Protein AF-A0A0W8D476-F1 (afdb_monomer)

Mean predicted aligned error: 18.41 Å

Structure (mmCIF, N/CA/C/O backbone):
data_AF-A0A0W8D476-F1
#
_entry.id   AF-A0A0W8D476-F1
#
loop_
_atom_site.group_PDB
_atom_site.id
_atom_site.type_symbol
_atom_site.label_atom_id
_atom_site.label_alt_id
_atom_site.label_comp_id
_atom_site.label_asym_id
_atom_site.label_entity_id
_atom_site.label_seq_id
_atom_site.pdbx_PDB_ins_code
_atom_site.Cartn_x
_atom_site.Cartn_y
_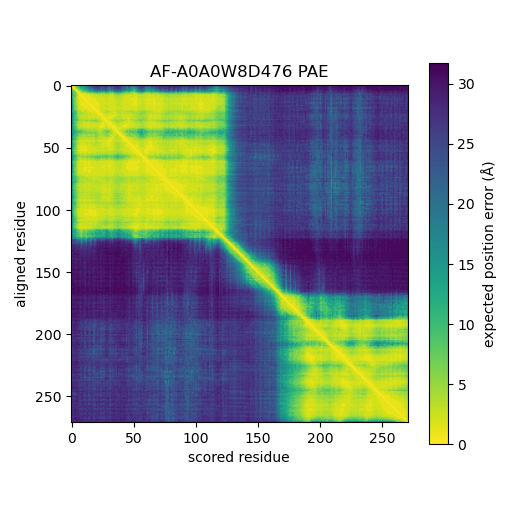atom_site.Cartn_z
_atom_site.occupancy
_atom_site.B_iso_or_equiv
_atom_site.auth_seq_id
_atom_site.auth_comp_id
_atom_site.auth_asym_id
_atom_site.auth_atom_id
_atom_site.pdbx_PDB_model_num
ATOM 1 N N . MET A 1 1 ? -8.851 -27.833 30.266 1.00 30.72 1 MET A N 1
ATOM 2 C CA . MET A 1 1 ? -8.938 -26.365 30.418 1.00 30.72 1 MET A CA 1
ATOM 3 C C . MET A 1 1 ? -8.056 -25.695 29.367 1.00 30.72 1 MET A C 1
ATOM 5 O O . MET A 1 1 ? -6.983 -25.214 29.691 1.00 30.72 1 MET A O 1
ATOM 9 N N . ALA A 1 2 ? -8.484 -25.706 28.104 1.00 39.72 2 ALA A N 1
ATOM 10 C CA . ALA A 1 2 ? -7.835 -24.980 27.010 1.00 39.72 2 ALA A CA 1
ATOM 11 C C . ALA A 1 2 ? -8.842 -23.919 26.566 1.00 39.72 2 ALA A C 1
ATOM 13 O O . ALA A 1 2 ? -9.953 -24.295 26.203 1.00 39.72 2 ALA A O 1
ATOM 14 N N . GLY A 1 3 ? -8.565 -22.621 26.709 1.00 46.38 3 GLY A N 1
ATOM 15 C CA . GLY A 1 3 ? -9.653 -21.668 26.448 1.00 46.38 3 GLY A CA 1
ATOM 16 C C . GLY A 1 3 ? -9.371 -20.175 26.371 1.00 46.38 3 GLY A C 1
ATOM 17 O O . GLY A 1 3 ? -10.320 -19.436 26.140 1.00 46.38 3 GLY A O 1
ATOM 18 N N . LYS A 1 4 ? -8.134 -19.691 26.531 1.00 49.00 4 LYS A N 1
ATOM 19 C CA . LYS A 1 4 ? -7.844 -18.255 26.321 1.00 49.00 4 LYS A CA 1
ATOM 20 C C . LYS A 1 4 ? -6.566 -17.961 25.541 1.00 49.00 4 LYS A C 1
ATOM 22 O O . LYS A 1 4 ? -6.519 -16.939 24.869 1.00 49.00 4 LYS A O 1
ATOM 27 N N . GLU A 1 5 ? -5.577 -18.849 25.574 1.00 51.94 5 GLU A N 1
ATOM 28 C CA . GLU A 1 5 ? -4.262 -18.597 24.966 1.00 51.94 5 GLU A CA 1
ATOM 29 C C . GLU A 1 5 ? -4.243 -18.778 23.435 1.00 51.94 5 GLU A C 1
ATOM 31 O O . GLU A 1 5 ? -3.516 -18.065 22.753 1.00 51.94 5 GLU A O 1
ATOM 36 N N . ASP A 1 6 ? -5.126 -19.608 22.869 1.00 65.19 6 ASP A N 1
ATOM 37 C CA . ASP A 1 6 ? -5.218 -19.824 21.412 1.00 65.19 6 ASP A CA 1
ATOM 38 C C . ASP A 1 6 ? -6.178 -18.870 20.681 1.00 65.19 6 ASP A C 1
ATOM 40 O O . ASP A 1 6 ? -6.314 -18.945 19.460 1.00 65.19 6 ASP A O 1
ATOM 44 N N . ALA A 1 7 ? -6.852 -17.955 21.384 1.00 83.44 7 ALA A N 1
ATOM 45 C CA . ALA A 1 7 ? -7.903 -17.128 20.784 1.00 83.44 7 ALA A CA 1
ATOM 46 C C . ALA A 1 7 ? -7.435 -16.286 19.569 1.00 83.44 7 ALA A C 1
ATOM 48 O O . ALA A 1 7 ? -8.148 -16.283 18.562 1.00 83.44 7 ALA A O 1
ATOM 49 N N . PRO A 1 8 ? -6.249 -15.636 19.580 1.00 89.75 8 PRO A N 1
ATOM 50 C CA . PRO A 1 8 ? -5.763 -14.875 18.422 1.00 89.75 8 PRO A CA 1
ATOM 51 C C . PRO A 1 8 ? -5.398 -15.752 17.218 1.00 89.75 8 PRO A C 1
ATOM 53 O O . PRO A 1 8 ? -5.567 -15.349 16.062 1.00 89.75 8 PRO A O 1
ATOM 56 N N . LEU A 1 9 ? -4.883 -16.955 17.480 1.00 90.44 9 LEU A N 1
ATOM 57 C CA . LEU A 1 9 ? -4.510 -17.916 16.446 1.00 90.44 9 LEU A CA 1
ATOM 58 C C . LEU A 1 9 ? -5.750 -18.550 15.819 1.00 90.44 9 LEU A C 1
ATOM 60 O O . LEU A 1 9 ? -5.835 -18.662 14.597 1.00 90.44 9 LEU A O 1
ATOM 64 N N . GLU A 1 10 ? -6.731 -18.895 16.646 1.00 90.62 10 GLU A N 1
ATOM 65 C CA . GLU A 1 10 ? -8.013 -19.435 16.214 1.00 90.62 10 GLU A CA 1
ATOM 66 C C . GLU A 1 10 ? -8.803 -18.417 15.385 1.00 90.62 10 GLU A C 1
ATOM 68 O O . GLU A 1 10 ? -9.307 -18.751 14.315 1.00 90.62 10 GLU A O 1
ATOM 73 N N . ALA A 1 11 ? -8.839 -17.149 15.813 1.00 92.44 11 ALA A N 1
ATOM 74 C CA . ALA A 1 11 ? -9.461 -16.066 15.052 1.00 92.44 11 ALA A CA 1
ATOM 75 C C . ALA A 1 11 ? -8.846 -15.928 13.646 1.00 92.44 11 ALA A C 1
ATOM 77 O O . ALA A 1 11 ? -9.569 -15.844 12.650 1.00 92.44 11 ALA A O 1
ATOM 78 N N . LEU A 1 12 ? -7.511 -15.971 13.550 1.00 94.25 12 LEU A N 1
ATOM 79 C CA . LEU A 1 12 ? -6.797 -15.892 12.274 1.00 94.25 12 LEU A CA 1
ATOM 80 C C . LEU A 1 12 ? -7.065 -17.108 11.375 1.00 94.25 12 LEU A C 1
ATOM 82 O O . LEU A 1 12 ? -7.329 -16.954 10.181 1.00 94.25 12 LEU A O 1
ATOM 86 N N . ARG A 1 13 ? -6.993 -18.321 11.936 1.00 92.62 13 ARG A N 1
ATOM 87 C CA . ARG A 1 13 ? -7.215 -19.576 11.200 1.00 92.62 13 ARG A CA 1
ATOM 88 C C . ARG A 1 13 ? -8.642 -19.686 10.686 1.00 92.62 13 ARG A C 1
ATOM 90 O O . ARG A 1 13 ? -8.849 -20.097 9.547 1.00 92.62 13 ARG A O 1
ATOM 97 N N . MET A 1 14 ? -9.611 -19.276 11.493 1.00 91.88 14 MET A N 1
ATOM 98 C CA . MET A 1 14 ? -11.018 -19.262 11.117 1.00 91.88 14 MET A CA 1
ATOM 99 C C . MET A 1 14 ? -11.293 -18.294 9.969 1.00 91.88 14 MET A C 1
ATOM 101 O O . MET A 1 14 ? -11.992 -18.666 9.025 1.00 91.88 14 MET A O 1
ATOM 105 N N . LEU A 1 15 ? -10.721 -17.084 10.025 1.00 94.44 15 LEU A N 1
ATOM 106 C CA . LEU A 1 15 ? -10.815 -16.121 8.932 1.00 94.44 15 LEU A CA 1
ATOM 107 C C . LEU A 1 15 ? -10.215 -16.701 7.651 1.00 94.44 15 LEU A C 1
ATOM 109 O O . LEU A 1 15 ? -10.898 -16.738 6.632 1.00 94.44 15 LEU A O 1
ATOM 113 N N . ARG A 1 16 ? -8.997 -17.253 7.715 1.00 94.50 16 ARG A N 1
ATOM 114 C CA . ARG A 1 16 ? -8.374 -17.942 6.574 1.00 94.50 16 ARG A CA 1
ATOM 115 C C . ARG A 1 16 ? -9.276 -19.042 6.007 1.00 94.50 16 ARG A C 1
ATOM 117 O O . ARG A 1 16 ? -9.476 -19.091 4.800 1.00 94.50 16 ARG A O 1
ATOM 124 N N . ALA A 1 17 ? -9.834 -19.907 6.853 1.00 92.38 17 ALA A N 1
ATOM 125 C CA . ALA A 1 17 ? -10.677 -21.015 6.406 1.00 92.38 17 ALA A CA 1
ATOM 126 C C . ALA A 1 17 ? -11.933 -20.539 5.654 1.00 92.38 17 ALA A C 1
ATOM 128 O O . ALA A 1 17 ? -12.300 -21.142 4.648 1.00 92.38 17 ALA A O 1
ATOM 129 N N . HIS A 1 18 ? -12.568 -19.448 6.097 1.00 92.56 18 HIS A N 1
ATOM 130 C CA . HIS A 1 18 ? -13.722 -18.871 5.397 1.00 92.56 18 HIS A CA 1
ATOM 131 C C . HIS A 1 18 ? -13.328 -18.251 4.058 1.00 92.56 18 HIS A C 1
ATOM 133 O O . HIS A 1 18 ? -13.999 -18.503 3.059 1.00 92.56 18 HIS A O 1
ATOM 139 N N . LEU A 1 19 ? -12.222 -17.503 4.026 1.00 92.12 19 LEU A N 1
ATOM 140 C CA . LEU A 1 19 ? -11.733 -16.861 2.806 1.00 92.12 19 LEU A CA 1
ATOM 141 C C . LEU A 1 19 ? -11.320 -17.891 1.742 1.00 92.12 19 LEU A C 1
ATOM 143 O O . LEU A 1 19 ? -11.691 -17.737 0.582 1.00 92.12 19 LEU A O 1
ATOM 147 N N . ILE A 1 20 ? -10.636 -18.974 2.132 1.00 91.19 20 ILE A N 1
ATOM 148 C CA . ILE A 1 20 ? -10.280 -20.082 1.224 1.00 91.19 20 ILE A CA 1
ATOM 149 C C . ILE A 1 20 ? -11.531 -20.807 0.718 1.00 91.19 20 ILE A C 1
ATOM 151 O O . ILE A 1 20 ? -11.609 -21.161 -0.455 1.00 91.19 20 ILE A O 1
ATOM 155 N N . ALA A 1 21 ? -12.529 -21.009 1.582 1.00 88.75 21 ALA A N 1
ATOM 156 C CA . ALA A 1 21 ? -13.793 -21.636 1.200 1.00 88.75 21 ALA A CA 1
ATOM 157 C C . ALA A 1 21 ? -14.699 -20.729 0.342 1.00 88.75 21 ALA A C 1
ATOM 159 O O . ALA A 1 21 ? -15.799 -21.149 -0.011 1.00 88.75 21 ALA A O 1
ATOM 160 N N . GLY A 1 22 ? -14.283 -19.489 0.047 1.00 87.50 22 GLY A N 1
ATOM 161 C CA . GLY A 1 22 ? -15.089 -18.512 -0.688 1.00 87.50 22 GLY A CA 1
ATOM 162 C C . GLY A 1 22 ? -16.353 -18.078 0.058 1.00 87.50 22 GLY A C 1
ATOM 163 O O . GLY A 1 22 ? -17.309 -17.621 -0.565 1.00 87.50 22 GLY A O 1
ATOM 164 N N . LYS A 1 23 ? -16.385 -18.251 1.384 1.00 87.19 23 LYS A N 1
ATOM 165 C CA . LYS A 1 23 ? -17.532 -17.890 2.219 1.00 87.19 23 LYS A CA 1
ATOM 166 C C . LYS A 1 23 ? -17.513 -16.392 2.538 1.00 87.19 23 LYS A C 1
ATOM 168 O O . LYS A 1 23 ? -16.439 -15.860 2.835 1.00 87.19 23 LYS A O 1
ATOM 173 N N . PRO A 1 24 ? -18.671 -15.712 2.511 1.00 86.19 24 PRO A N 1
ATOM 174 C CA . PRO A 1 24 ? -18.727 -14.283 2.763 1.00 86.19 24 PRO A CA 1
ATOM 175 C C . PRO A 1 24 ? -18.364 -13.944 4.213 1.00 86.19 24 PRO A C 1
ATOM 177 O O . PRO A 1 24 ? -18.784 -14.609 5.165 1.00 86.19 24 PRO A O 1
ATOM 180 N N . VAL A 1 25 ? -17.580 -12.875 4.356 1.00 91.12 25 VAL A N 1
ATOM 181 C CA . VAL A 1 25 ? -17.238 -12.248 5.633 1.00 91.12 25 VAL A CA 1
ATOM 182 C C . VAL A 1 25 ? -17.615 -10.776 5.535 1.00 91.12 25 VAL A C 1
ATOM 184 O O . VAL A 1 25 ? -17.131 -10.059 4.658 1.00 91.12 25 VAL A O 1
ATOM 187 N N . GLU A 1 26 ? -18.502 -10.329 6.415 1.00 90.25 26 GLU A N 1
ATOM 188 C CA . GLU A 1 26 ? -19.062 -8.978 6.386 1.00 90.25 26 GLU A CA 1
ATOM 189 C C . GLU A 1 26 ? -18.777 -8.242 7.691 1.00 90.25 26 GLU A C 1
ATOM 191 O O . GLU A 1 26 ? -18.614 -8.847 8.749 1.00 90.25 26 GLU A O 1
ATOM 196 N N . VAL A 1 27 ? -18.673 -6.919 7.607 1.00 91.81 27 VAL A N 1
ATOM 197 C CA . VAL A 1 27 ? -18.457 -6.055 8.770 1.00 91.81 27 VAL A CA 1
ATOM 198 C C . VAL A 1 27 ? -19.763 -5.325 9.039 1.00 91.81 27 VAL A C 1
ATOM 200 O O . VAL A 1 27 ? -20.186 -4.518 8.212 1.00 91.81 27 VAL A O 1
ATOM 203 N N . GLU A 1 28 ? -20.382 -5.580 10.190 1.00 90.56 28 GLU A N 1
ATOM 204 C CA . GLU A 1 28 ? -21.607 -4.901 10.617 1.00 90.56 28 GLU A CA 1
ATOM 205 C C . GLU A 1 28 ? -21.410 -4.345 12.033 1.00 90.56 28 GLU A C 1
ATOM 207 O O . GLU A 1 28 ? -21.170 -5.072 12.997 1.00 90.56 28 GLU A O 1
ATOM 212 N N . GLY A 1 29 ? -21.481 -3.018 12.168 1.00 89.56 29 GLY A N 1
ATOM 213 C CA . GLY A 1 29 ? -21.265 -2.343 13.449 1.00 89.56 29 GLY A CA 1
ATOM 214 C C . GLY A 1 29 ? -19.862 -2.583 14.022 1.00 89.56 29 GLY A C 1
ATOM 215 O O . GLY A 1 29 ? -18.857 -2.154 13.446 1.00 89.56 29 GLY A O 1
ATOM 216 N N . GLU A 1 30 ? -19.796 -3.228 15.187 1.00 91.62 30 GLU A N 1
ATOM 217 C CA . GLU A 1 30 ? -18.552 -3.543 15.909 1.00 91.62 30 GLU A CA 1
ATOM 218 C C . GLU A 1 30 ? -18.062 -4.986 15.690 1.00 91.62 30 GLU A C 1
ATOM 220 O O . GLU A 1 30 ? -16.997 -5.357 16.191 1.00 91.62 30 GLU A O 1
ATOM 225 N N . ASP A 1 31 ? -18.773 -5.771 14.878 1.00 93.44 31 ASP A N 1
ATOM 226 C CA . ASP A 1 31 ? -18.522 -7.198 14.693 1.00 93.44 31 ASP A CA 1
ATOM 227 C C . ASP A 1 31 ? -18.208 -7.563 13.229 1.00 93.44 31 ASP A C 1
ATOM 229 O O . ASP A 1 31 ? -18.636 -6.914 12.271 1.00 93.44 3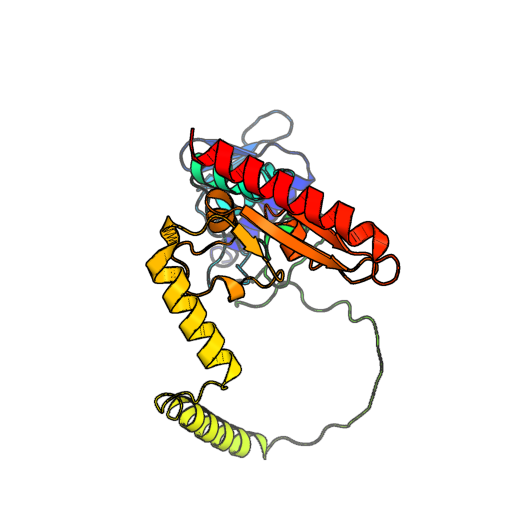1 ASP A O 1
ATOM 233 N N . LEU A 1 32 ? -17.427 -8.633 13.068 1.00 93.00 32 LEU A N 1
ATOM 234 C CA . LEU A 1 32 ? -17.238 -9.371 11.823 1.00 93.00 32 LEU A CA 1
ATOM 235 C C . LEU A 1 32 ? -18.169 -10.589 11.824 1.00 93.00 32 LEU A C 1
ATOM 237 O O . LEU A 1 32 ? -18.075 -11.439 12.715 1.00 93.00 32 LEU A O 1
ATOM 241 N N . PHE A 1 33 ? -19.009 -10.693 10.800 1.00 93.00 33 PHE A N 1
ATOM 242 C CA . PHE A 1 33 ? -19.948 -11.786 10.582 1.00 93.00 33 PHE A CA 1
ATOM 243 C C . PHE A 1 33 ? -19.376 -12.772 9.570 1.00 93.00 33 PHE A C 1
ATOM 245 O O . PHE A 1 33 ? -19.074 -12.424 8.430 1.00 93.00 33 PHE A O 1
ATOM 252 N N . PHE A 1 34 ? -19.246 -14.021 9.998 1.00 92.31 34 PHE A N 1
ATOM 253 C CA . PHE A 1 34 ? -18.874 -15.150 9.162 1.00 92.31 34 PHE A CA 1
ATOM 254 C C . PHE A 1 34 ? -20.161 -15.834 8.724 1.00 92.31 34 PHE A C 1
ATOM 256 O O . PHE A 1 34 ? -20.893 -16.371 9.560 1.00 92.31 34 PHE A O 1
ATOM 263 N N . ARG A 1 35 ? -20.449 -15.798 7.426 1.00 89.62 35 ARG A N 1
ATOM 264 C CA . ARG A 1 35 ? -21.660 -16.383 6.847 1.00 89.62 35 ARG A CA 1
ATOM 265 C C . ARG A 1 35 ? -21.320 -17.667 6.093 1.00 89.62 35 ARG A C 1
ATOM 267 O O . ARG A 1 35 ? -20.179 -17.889 5.684 1.00 89.62 35 ARG A O 1
ATOM 274 N N . ASP A 1 36 ? -22.294 -18.554 5.944 1.00 85.56 36 ASP A N 1
ATOM 275 C CA . ASP A 1 36 ? -22.163 -19.719 5.072 1.00 85.56 36 ASP A CA 1
ATOM 276 C C . ASP A 1 36 ? -22.399 -19.344 3.594 1.00 85.56 36 ASP A C 1
ATOM 278 O O . ASP A 1 36 ? -22.637 -18.186 3.248 1.00 85.56 36 ASP A O 1
ATOM 282 N N . ALA A 1 37 ? -22.344 -20.338 2.704 1.00 81.69 37 ALA A N 1
ATOM 283 C CA . ALA A 1 37 ? -22.639 -20.131 1.286 1.00 81.69 37 ALA A CA 1
ATOM 284 C C . ALA A 1 37 ? -24.116 -19.769 1.014 1.00 81.69 37 ALA A C 1
ATOM 286 O O . ALA A 1 37 ? -24.425 -19.290 -0.072 1.00 81.69 37 ALA A O 1
ATOM 287 N N . SER A 1 38 ? -25.018 -19.999 1.977 1.00 80.44 38 SER A N 1
ATOM 288 C CA . SER A 1 38 ? -26.443 -19.654 1.896 1.00 80.44 38 SER A CA 1
ATOM 289 C C . SER A 1 38 ? -26.768 -18.262 2.464 1.00 80.44 38 SER A C 1
ATOM 291 O O . SER A 1 38 ? -27.891 -17.790 2.307 1.00 80.44 38 SER A O 1
ATOM 293 N N . GLY A 1 39 ? -25.792 -17.586 3.085 1.00 76.88 39 GLY A N 1
ATOM 294 C CA . GLY A 1 39 ? -25.947 -16.290 3.753 1.00 76.88 39 GLY A CA 1
ATOM 295 C C . GLY A 1 39 ? -26.310 -16.370 5.244 1.00 76.88 39 GLY A C 1
ATOM 296 O O . GLY A 1 39 ? -26.406 -15.332 5.908 1.00 76.88 39 GLY A O 1
ATOM 297 N N . SER A 1 40 ? -26.467 -17.576 5.793 1.00 82.19 40 SER A N 1
ATOM 298 C CA . SER A 1 40 ? -26.765 -17.812 7.208 1.00 82.19 40 SER A CA 1
ATOM 299 C C . SER A 1 40 ? -25.555 -17.491 8.087 1.00 82.19 40 SER A C 1
ATOM 301 O O . SER A 1 40 ? -24.425 -17.862 7.764 1.00 82.19 40 SER A O 1
ATOM 303 N N . GLU A 1 41 ? -25.779 -16.807 9.213 1.00 87.38 41 GLU A N 1
ATOM 304 C CA . GLU A 1 41 ? -24.723 -16.501 10.187 1.00 87.38 41 GLU A CA 1
ATOM 305 C C . GLU A 1 41 ? -24.177 -17.801 10.795 1.00 87.38 41 GLU A C 1
ATOM 307 O O . GLU A 1 41 ? -24.895 -18.540 11.466 1.00 87.38 41 GLU A O 1
ATOM 312 N N . LEU A 1 42 ? -22.890 -18.073 10.577 1.00 87.00 42 LEU A N 1
ATOM 313 C CA . LEU A 1 42 ? -22.175 -19.169 11.230 1.00 87.00 42 LEU A CA 1
ATOM 314 C C . LEU A 1 42 ? -21.582 -18.714 12.558 1.00 87.00 42 LEU A C 1
ATOM 316 O O . LEU A 1 42 ? -21.580 -19.460 13.538 1.00 87.00 42 LEU A O 1
ATOM 320 N N . ARG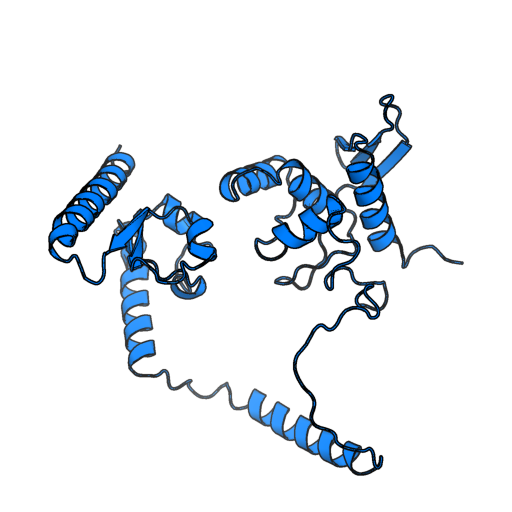 A 1 43 ? -21.006 -17.509 12.573 1.00 88.38 43 ARG A N 1
ATOM 321 C CA . ARG A 1 43 ? -20.315 -16.968 13.741 1.00 88.38 43 ARG A CA 1
ATOM 322 C C . ARG A 1 43 ? -20.153 -15.460 13.635 1.00 88.38 43 ARG A C 1
ATOM 324 O O . ARG A 1 43 ? -20.061 -14.915 12.540 1.00 88.38 43 ARG A O 1
ATOM 331 N N . ARG A 1 44 ? -19.985 -14.817 14.787 1.00 91.81 44 ARG A N 1
ATOM 332 C CA . ARG A 1 44 ? -19.564 -13.419 14.910 1.00 91.81 44 ARG A CA 1
ATOM 333 C C . ARG A 1 44 ? -18.371 -13.279 15.844 1.00 91.81 44 ARG A C 1
ATOM 335 O O . ARG A 1 44 ? -18.267 -14.016 16.828 1.00 91.81 44 ARG A O 1
ATOM 342 N N . LEU A 1 45 ? -17.474 -12.351 15.525 1.00 92.88 45 LEU A N 1
ATOM 343 C CA . LEU A 1 45 ? -16.334 -11.974 16.364 1.00 92.88 45 LEU A CA 1
ATOM 344 C C . LEU A 1 45 ? -16.182 -10.448 16.386 1.00 92.88 45 LEU A C 1
ATOM 346 O O . LEU A 1 45 ? -16.360 -9.831 15.338 1.00 92.88 45 LEU A O 1
ATOM 350 N N . PRO A 1 46 ? -15.750 -9.838 17.505 1.00 94.81 46 PRO A N 1
ATOM 351 C CA . PRO A 1 46 ? -15.472 -8.406 17.538 1.00 94.81 46 PRO A CA 1
ATOM 352 C C . PRO A 1 46 ? -14.392 -8.035 16.521 1.00 94.81 46 PRO A C 1
ATOM 354 O O . PRO A 1 46 ? -13.324 -8.661 16.487 1.00 94.81 46 PRO A O 1
ATOM 357 N N . LYS A 1 47 ? -14.634 -7.001 15.710 1.00 93.69 47 LYS A N 1
ATOM 358 C CA . LYS A 1 47 ? -13.759 -6.633 14.580 1.00 93.69 47 LYS A CA 1
ATOM 359 C C . LYS A 1 47 ? -12.333 -6.248 14.999 1.00 93.69 47 LYS A C 1
ATOM 361 O O . LYS A 1 47 ? -11.386 -6.484 14.256 1.00 93.69 47 LYS A O 1
ATOM 366 N N . HIS A 1 48 ? -12.161 -5.725 16.212 1.00 94.25 48 HIS A N 1
ATOM 367 C CA . HIS A 1 48 ? -10.860 -5.340 16.775 1.00 94.25 48 HIS A CA 1
ATOM 368 C C . HIS A 1 48 ? -10.194 -6.451 17.606 1.00 94.25 48 HIS A C 1
ATOM 370 O O . HIS A 1 48 ? -9.263 -6.193 18.369 1.00 94.25 48 HIS A O 1
ATOM 376 N N . THR A 1 49 ? -10.657 -7.699 17.478 1.00 93.06 49 THR A N 1
ATOM 377 C CA . THR A 1 49 ? -10.029 -8.846 18.146 1.00 93.06 49 THR A CA 1
ATOM 378 C C . THR A 1 49 ? -8.611 -9.054 17.591 1.00 93.06 49 THR A C 1
ATOM 380 O O . THR A 1 49 ? -8.468 -9.182 16.370 1.00 93.06 49 THR A O 1
ATOM 383 N N . PRO A 1 50 ? -7.563 -9.111 18.438 1.00 94.06 50 PRO A N 1
ATOM 384 C CA . PRO A 1 50 ? -6.196 -9.363 17.988 1.00 94.06 50 PRO A CA 1
ATOM 385 C C . PRO A 1 50 ? -6.062 -10.720 17.296 1.00 94.06 50 PRO A C 1
ATOM 387 O O . PRO A 1 50 ? -6.636 -11.712 17.744 1.00 94.06 50 PRO A O 1
ATOM 390 N N . THR A 1 51 ? -5.255 -10.777 16.241 1.00 95.50 51 THR A N 1
ATOM 391 C CA . THR A 1 51 ? -4.889 -12.025 15.560 1.00 95.50 51 THR A CA 1
ATOM 392 C C . THR A 1 51 ? -3.489 -12.484 15.965 1.00 95.50 51 THR A C 1
ATOM 394 O O . THR A 1 51 ? -2.726 -11.741 16.581 1.00 95.50 51 THR A O 1
ATOM 397 N N . ALA A 1 52 ? -3.123 -13.712 15.601 1.00 94.50 52 ALA A N 1
ATOM 398 C CA . ALA A 1 52 ? -1.763 -14.219 15.778 1.00 94.50 52 ALA A CA 1
ATOM 399 C C . ALA A 1 52 ? -0.741 -13.643 14.777 1.00 94.50 52 ALA A C 1
ATOM 401 O O . ALA A 1 52 ? 0.453 -13.909 14.916 1.00 94.50 52 ALA A O 1
ATOM 402 N N . TYR A 1 53 ? -1.170 -12.871 13.769 1.00 95.44 53 TYR A N 1
ATOM 403 C CA . TYR A 1 53 ? -0.259 -12.306 12.772 1.00 95.44 53 TYR A CA 1
ATOM 404 C C . TYR A 1 53 ? 0.335 -10.982 13.268 1.00 95.44 53 TYR A C 1
ATOM 406 O O . TYR A 1 53 ? -0.376 -9.989 13.453 1.00 95.44 53 TYR A O 1
ATOM 414 N N . HIS A 1 54 ? 1.652 -10.958 13.448 1.00 94.25 54 HIS A N 1
ATOM 415 C CA . HIS A 1 54 ? 2.402 -9.819 13.971 1.00 94.25 54 HIS A CA 1
ATOM 416 C C . HIS A 1 54 ? 2.999 -8.957 12.860 1.00 94.25 54 HIS A C 1
ATOM 418 O O . HIS A 1 54 ? 3.274 -9.423 11.754 1.00 94.25 54 HIS A O 1
ATOM 424 N N . SER A 1 55 ? 3.163 -7.663 13.128 1.00 91.69 55 SER A N 1
ATOM 425 C CA . SER A 1 55 ? 3.843 -6.785 12.183 1.00 91.69 55 SER A CA 1
ATOM 426 C C . SER A 1 55 ? 5.354 -6.993 12.230 1.00 91.69 55 SER A C 1
ATOM 428 O O . SER A 1 55 ? 5.957 -6.987 13.299 1.00 91.69 55 SER A O 1
ATOM 430 N N . LYS A 1 56 ? 6.003 -7.023 11.059 1.00 88.50 56 LYS A N 1
ATOM 431 C CA . LYS A 1 56 ? 7.476 -6.991 10.976 1.00 88.50 56 LYS A CA 1
ATOM 432 C C . LYS A 1 56 ? 8.079 -5.656 11.418 1.00 88.50 56 LYS A C 1
ATOM 434 O O . LYS A 1 56 ? 9.283 -5.574 11.646 1.00 88.50 56 LYS A O 1
ATOM 439 N N . LYS A 1 57 ? 7.282 -4.581 11.439 1.00 84.44 57 LYS A N 1
ATOM 440 C CA . LYS A 1 57 ? 7.743 -3.208 11.727 1.00 84.44 57 LYS A CA 1
ATOM 441 C C . LYS A 1 57 ? 7.296 -2.695 13.087 1.00 84.44 57 LYS A C 1
ATOM 443 O O . LYS A 1 57 ? 7.991 -1.870 13.673 1.00 84.44 57 LYS A O 1
ATOM 448 N N . LEU A 1 58 ? 6.116 -3.109 13.534 1.00 80.06 58 LEU A N 1
ATOM 449 C CA . LEU A 1 58 ? 5.535 -2.691 14.801 1.00 80.06 58 LEU A CA 1
ATOM 450 C C . LEU A 1 58 ? 5.544 -3.873 15.757 1.00 80.06 58 LEU A C 1
ATOM 452 O O . LEU A 1 58 ? 5.227 -4.986 15.363 1.00 80.06 58 LEU A O 1
ATOM 456 N N . ASP A 1 59 ? 5.823 -3.614 17.026 1.00 83.50 59 ASP A N 1
ATOM 457 C CA . ASP A 1 59 ? 5.746 -4.628 18.079 1.00 83.50 59 ASP A CA 1
ATOM 458 C C . ASP A 1 59 ? 4.283 -4.869 18.509 1.00 83.50 59 ASP A C 1
ATOM 460 O O . ASP A 1 59 ? 3.900 -4.650 19.657 1.00 83.50 59 ASP A O 1
ATOM 464 N N . LYS A 1 60 ? 3.410 -5.159 17.533 1.00 89.12 60 LYS A N 1
ATOM 465 C CA . LYS A 1 60 ? 1.961 -5.353 17.700 1.00 89.12 60 LYS A CA 1
ATOM 466 C C . LYS A 1 60 ? 1.414 -6.346 16.676 1.00 89.12 60 LYS A C 1
ATOM 468 O O . LYS A 1 60 ? 1.876 -6.382 15.531 1.00 89.12 60 LYS A O 1
ATOM 473 N N . SER A 1 61 ? 0.389 -7.098 17.072 1.00 93.44 61 SER A N 1
ATOM 474 C CA . SER A 1 61 ? -0.413 -7.902 16.152 1.00 93.44 61 SER A CA 1
ATOM 475 C C . SER A 1 61 ? -1.493 -7.086 15.454 1.00 93.44 61 SER A C 1
ATOM 477 O O . SER A 1 61 ? -1.962 -6.064 15.960 1.00 93.44 61 SER A O 1
ATOM 479 N N . TYR A 1 62 ? -1.861 -7.531 14.255 1.00 95.69 62 TYR A N 1
ATOM 480 C CA . TYR A 1 62 ? -2.993 -6.969 13.529 1.00 95.69 62 TYR A CA 1
ATOM 481 C C . TYR A 1 62 ? -4.306 -7.512 14.096 1.00 95.69 62 TYR A C 1
ATOM 483 O O . TYR A 1 62 ? -4.370 -8.664 14.531 1.00 95.69 62 TYR A O 1
ATOM 491 N N . ASP A 1 63 ? -5.355 -6.694 14.078 1.00 96.12 63 ASP A N 1
ATOM 492 C CA . ASP A 1 63 ? -6.708 -7.118 14.433 1.00 96.12 63 ASP A CA 1
ATOM 493 C C . ASP A 1 63 ? -7.444 -7.749 13.237 1.00 96.12 63 ASP A C 1
ATOM 495 O O . ASP A 1 63 ? -6.989 -7.682 12.090 1.00 96.12 63 ASP A O 1
ATOM 499 N N . LEU A 1 64 ? -8.577 -8.403 13.506 1.00 96.06 64 LEU A N 1
ATOM 500 C CA . LEU A 1 64 ? -9.388 -9.057 12.474 1.00 96.06 64 LEU A CA 1
ATOM 501 C C . LEU A 1 64 ? -9.803 -8.094 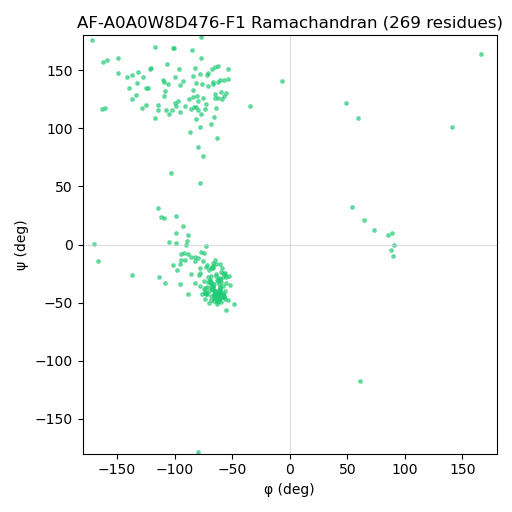11.359 1.00 96.06 64 LEU A C 1
ATOM 503 O O . LEU A 1 64 ? -9.752 -8.468 10.187 1.00 96.06 64 LEU A O 1
ATOM 507 N N . LEU A 1 65 ? -10.170 -6.860 11.708 1.00 96.38 65 LEU A N 1
ATOM 508 C CA . LEU A 1 65 ? -10.562 -5.836 10.748 1.00 96.38 65 LEU A CA 1
ATOM 509 C C . LEU A 1 65 ? -9.411 -5.487 9.799 1.00 96.38 65 LEU A C 1
ATOM 511 O O . LEU A 1 65 ? -9.601 -5.512 8.587 1.00 96.38 65 LEU A O 1
ATOM 515 N N . ALA A 1 66 ? -8.205 -5.234 10.312 1.00 96.31 66 ALA A N 1
ATOM 516 C CA . ALA A 1 66 ? -7.031 -4.961 9.485 1.00 96.31 66 ALA A CA 1
ATOM 517 C C . ALA A 1 66 ? -6.704 -6.121 8.542 1.00 96.31 66 ALA A C 1
ATOM 519 O O . ALA A 1 66 ? -6.427 -5.904 7.360 1.00 96.31 66 ALA A O 1
ATOM 520 N N . VAL A 1 67 ? -6.750 -7.354 9.052 1.00 97.12 67 VAL A N 1
ATOM 521 C CA . VAL A 1 67 ? -6.462 -8.561 8.267 1.00 97.12 67 VAL A CA 1
ATOM 522 C C . VAL A 1 67 ? -7.507 -8.758 7.163 1.00 97.12 67 VAL A C 1
ATOM 524 O O . VAL A 1 67 ? -7.143 -8.974 6.005 1.00 97.12 67 VAL A O 1
ATOM 527 N N . HIS A 1 68 ? -8.793 -8.617 7.488 1.00 96.00 68 HIS A N 1
ATOM 528 C CA . HIS A 1 68 ? -9.891 -8.742 6.532 1.00 96.00 68 HIS A CA 1
ATOM 529 C C . HIS A 1 68 ? -9.869 -7.633 5.467 1.00 96.00 68 HIS A C 1
ATOM 531 O O . HIS A 1 68 ? -9.911 -7.931 4.274 1.00 96.00 68 HIS A O 1
ATOM 537 N N . THR A 1 69 ? -9.725 -6.365 5.866 1.00 95.50 69 THR A N 1
ATOM 538 C CA . THR A 1 69 ? -9.634 -5.221 4.941 1.00 95.50 69 THR A CA 1
ATOM 539 C C . THR A 1 69 ? -8.420 -5.349 4.014 1.00 95.50 69 THR A C 1
ATOM 541 O O . THR A 1 69 ? -8.517 -5.046 2.824 1.00 95.50 69 THR A O 1
ATOM 544 N N . CYS A 1 70 ? -7.289 -5.864 4.512 1.00 94.69 70 CYS A N 1
ATOM 545 C CA . CYS A 1 70 ? -6.106 -6.155 3.698 1.00 94.69 70 CYS A CA 1
ATOM 546 C C . CYS A 1 70 ? -6.386 -7.182 2.592 1.00 94.69 70 CYS A C 1
ATOM 548 O O . CYS A 1 70 ? -5.956 -6.984 1.454 1.00 94.69 70 CYS A O 1
ATOM 550 N N . PHE A 1 71 ? -7.136 -8.243 2.903 1.00 95.31 71 PHE A N 1
ATOM 551 C CA . PHE A 1 71 ? -7.544 -9.249 1.924 1.00 95.31 71 PHE A CA 1
ATOM 552 C C . PHE A 1 71 ? -8.571 -8.706 0.925 1.00 95.31 71 PHE A C 1
ATOM 554 O O . PHE A 1 71 ? -8.364 -8.804 -0.283 1.00 95.31 71 PHE A O 1
ATOM 561 N N . LYS A 1 72 ? -9.641 -8.068 1.421 1.00 94.00 72 LYS A N 1
ATOM 562 C CA . LYS A 1 72 ? -10.729 -7.491 0.611 1.00 94.00 72 LYS A CA 1
ATOM 563 C C . LYS A 1 72 ? -10.220 -6.494 -0.433 1.00 94.00 72 LYS A C 1
ATOM 565 O O . LYS A 1 72 ? -10.770 -6.382 -1.523 1.00 94.00 72 LYS A O 1
ATOM 570 N N . HIS A 1 73 ? -9.156 -5.770 -0.099 1.00 92.69 73 HIS A N 1
ATOM 571 C CA . HIS A 1 73 ? -8.540 -4.752 -0.946 1.00 92.69 73 HIS A CA 1
ATOM 572 C C . HIS A 1 73 ? -7.117 -5.137 -1.380 1.00 92.69 73 HIS A C 1
ATOM 574 O O . HIS A 1 73 ? -6.251 -4.275 -1.581 1.00 92.69 73 HIS A O 1
ATOM 580 N N . ALA A 1 74 ? -6.857 -6.440 -1.532 1.00 88.50 74 ALA A N 1
ATOM 581 C CA . ALA A 1 74 ? -5.555 -6.952 -1.946 1.00 88.50 74 ALA A CA 1
ATOM 582 C C . ALA A 1 74 ? -5.137 -6.427 -3.328 1.00 88.50 74 ALA A C 1
ATOM 584 O O . ALA A 1 74 ? -3.981 -6.027 -3.486 1.00 88.50 74 ALA A O 1
ATOM 585 N N . ASP A 1 75 ? -6.084 -6.356 -4.268 1.00 84.75 75 ASP A N 1
ATOM 586 C CA . ASP A 1 75 ? -5.847 -5.972 -5.667 1.00 84.75 75 ASP A CA 1
ATOM 587 C C . ASP A 1 75 ? -5.795 -4.452 -5.885 1.00 84.75 75 ASP A C 1
ATOM 589 O O . ASP A 1 75 ? -5.388 -3.979 -6.946 1.00 84.75 75 ASP A O 1
ATOM 593 N N . LEU A 1 76 ? -6.171 -3.668 -4.870 1.00 81.62 76 LEU A N 1
ATOM 594 C CA . LEU A 1 76 ? -6.055 -2.218 -4.925 1.00 81.62 76 LEU A CA 1
ATOM 595 C C . LEU A 1 76 ? -4.590 -1.778 -4.858 1.00 81.62 76 LEU A C 1
ATOM 597 O O . LEU A 1 76 ? -3.760 -2.366 -4.145 1.00 81.62 76 LEU A O 1
ATOM 601 N N . SER A 1 77 ? -4.301 -0.660 -5.534 1.00 82.69 77 SER A N 1
ATOM 602 C CA . SER A 1 77 ? -3.057 0.074 -5.316 1.00 82.69 77 SER A CA 1
ATOM 603 C C . SER A 1 77 ? -2.910 0.384 -3.822 1.00 82.69 77 SER A C 1
ATOM 605 O O . SER A 1 77 ? -3.900 0.531 -3.101 1.00 82.69 77 SER A O 1
ATOM 607 N N . PHE A 1 78 ? -1.679 0.488 -3.315 1.00 76.94 78 PHE A N 1
ATOM 608 C CA . PHE A 1 78 ? -1.502 0.761 -1.887 1.00 76.94 78 PHE A CA 1
ATOM 609 C C . PHE A 1 78 ? -2.151 2.095 -1.476 1.00 76.94 78 PHE A C 1
ATOM 611 O O . PHE A 1 78 ? -2.691 2.196 -0.381 1.00 76.94 78 PHE A O 1
ATOM 618 N N . SER A 1 79 ? -2.171 3.090 -2.367 1.00 77.69 79 SER A N 1
ATOM 619 C CA . SER A 1 79 ? -2.858 4.366 -2.144 1.00 77.69 79 SER A CA 1
ATOM 620 C C . SER A 1 79 ? -4.365 4.197 -1.943 1.00 77.69 79 SER A C 1
ATOM 622 O O . SER A 1 79 ? -4.909 4.749 -0.988 1.00 77.69 79 SER A O 1
ATOM 624 N N . ASP A 1 80 ? -5.026 3.413 -2.794 1.00 79.19 80 ASP A N 1
ATOM 625 C CA . ASP A 1 80 ? -6.472 3.175 -2.695 1.00 79.19 80 ASP A CA 1
ATOM 626 C C . ASP A 1 80 ? -6.806 2.283 -1.499 1.00 79.19 80 ASP A C 1
ATOM 628 O O . ASP A 1 80 ? -7.772 2.531 -0.781 1.00 79.19 80 ASP A O 1
ATOM 632 N N . TYR A 1 81 ? -5.948 1.303 -1.212 1.00 87.69 81 TYR A N 1
ATOM 633 C CA . TYR A 1 81 ? -6.023 0.504 0.006 1.00 87.69 81 TYR A CA 1
ATOM 634 C C . TYR A 1 81 ? -5.963 1.378 1.267 1.00 87.69 81 TYR A C 1
ATOM 636 O O . TYR A 1 81 ? -6.779 1.209 2.165 1.00 87.69 81 TYR A O 1
ATOM 644 N N . VAL A 1 82 ? -5.057 2.361 1.328 1.00 81.44 82 VAL A N 1
ATOM 645 C CA . VAL A 1 82 ? -4.973 3.298 2.463 1.00 81.44 82 VAL A CA 1
ATOM 646 C C . VAL A 1 82 ? -6.256 4.115 2.611 1.00 81.44 82 VAL A C 1
ATOM 648 O O . VAL A 1 82 ? -6.685 4.366 3.738 1.00 81.44 82 VAL A O 1
ATOM 651 N N . LEU A 1 83 ? -6.865 4.544 1.500 1.00 83.56 83 LEU A N 1
ATOM 652 C CA . LEU A 1 83 ? -8.154 5.238 1.536 1.00 83.56 83 LEU A CA 1
ATOM 653 C C . LEU A 1 83 ? -9.244 4.325 2.106 1.00 83.56 83 LEU A C 1
ATOM 655 O O . LEU A 1 83 ? -9.966 4.753 3.005 1.00 83.56 83 LEU A O 1
ATOM 659 N N . LYS A 1 84 ? -9.285 3.059 1.677 1.00 90.19 84 LYS A N 1
ATOM 660 C CA . LYS A 1 84 ? -10.224 2.063 2.204 1.00 90.19 84 LYS A CA 1
ATOM 661 C C . LYS A 1 84 ? -10.001 1.725 3.673 1.00 90.19 84 LYS A C 1
ATOM 663 O O . LYS A 1 84 ? -10.967 1.698 4.421 1.00 90.19 84 LYS A O 1
ATOM 668 N N . CYS A 1 85 ? -8.762 1.603 4.147 1.00 89.44 85 CYS A N 1
ATOM 669 C CA . CYS A 1 85 ? -8.511 1.418 5.580 1.00 89.44 85 CYS A CA 1
ATOM 670 C C . CYS A 1 85 ? -9.030 2.587 6.423 1.00 89.44 85 CYS A C 1
ATOM 672 O O . CYS A 1 85 ? -9.517 2.377 7.528 1.00 89.44 85 CYS A O 1
ATOM 674 N N . ARG A 1 86 ? -8.929 3.826 5.922 1.00 89.50 86 ARG A N 1
ATOM 675 C CA . ARG A 1 86 ? -9.453 5.006 6.630 1.00 89.50 86 ARG A CA 1
ATOM 676 C C . ARG A 1 86 ? -10.977 5.031 6.647 1.00 89.50 86 ARG A C 1
ATOM 678 O O . ARG A 1 86 ? -11.549 5.402 7.666 1.00 89.50 86 ARG A O 1
ATOM 685 N N . GLU A 1 87 ? -11.601 4.648 5.537 1.00 90.19 87 GLU A N 1
ATOM 686 C CA . GLU A 1 87 ? -13.056 4.526 5.402 1.00 90.19 87 GLU A CA 1
ATOM 687 C C . GLU A 1 87 ? -13.609 3.451 6.348 1.00 90.19 87 GLU A C 1
ATOM 689 O O . GLU A 1 87 ? -14.486 3.736 7.160 1.00 90.19 87 GLU A O 1
ATOM 694 N N . ASP A 1 88 ? -12.996 2.266 6.339 1.00 88.00 88 ASP A N 1
ATOM 695 C CA . ASP A 1 88 ? -13.379 1.118 7.168 1.00 88.00 88 ASP A CA 1
ATOM 696 C C . ASP A 1 88 ? -12.918 1.251 8.631 1.00 88.00 88 ASP A C 1
ATOM 698 O O . ASP A 1 88 ? -13.247 0.412 9.467 1.00 88.00 88 ASP A O 1
ATOM 702 N N . LYS A 1 89 ? -12.137 2.293 8.958 1.00 92.94 89 LYS A N 1
ATOM 703 C CA . LYS A 1 89 ? -11.471 2.489 10.262 1.00 92.94 89 LYS A CA 1
ATOM 704 C C . LYS A 1 89 ? -10.603 1.287 10.678 1.00 92.94 89 LYS A C 1
ATOM 706 O O . LYS A 1 89 ? -10.438 1.002 11.863 1.00 92.94 89 LYS A O 1
ATOM 711 N N . ALA A 1 90 ? -10.025 0.605 9.696 1.00 92.06 90 ALA A N 1
ATOM 712 C CA . ALA A 1 90 ? -9.133 -0.529 9.874 1.00 92.06 90 ALA A CA 1
ATOM 713 C C . ALA A 1 90 ? -7.691 -0.071 10.133 1.00 92.06 90 ALA A C 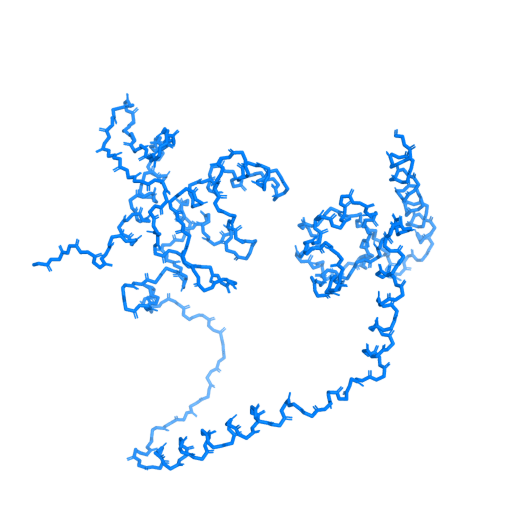1
ATOM 715 O O . ALA A 1 90 ? -7.211 0.906 9.542 1.00 92.06 90 ALA A O 1
ATOM 716 N N . ALA A 1 91 ? -6.953 -0.811 10.966 1.00 90.94 91 ALA A N 1
ATOM 717 C CA . ALA A 1 91 ? -5.518 -0.588 11.080 1.00 90.94 91 ALA A CA 1
ATOM 718 C C . ALA A 1 91 ? -4.816 -0.956 9.761 1.00 90.94 91 ALA A C 1
ATOM 720 O O . ALA A 1 91 ? -5.143 -1.930 9.085 1.00 90.94 91 ALA A O 1
ATOM 721 N N . MET A 1 92 ? -3.830 -0.153 9.371 1.00 89.88 92 MET A N 1
ATOM 722 C CA . MET A 1 92 ? -3.126 -0.360 8.112 1.00 89.88 92 MET A CA 1
ATOM 723 C C . MET A 1 92 ? -2.086 -1.473 8.251 1.00 89.88 92 MET A C 1
ATOM 725 O O . MET A 1 92 ? -1.082 -1.308 8.947 1.00 89.88 92 MET A O 1
ATOM 729 N N . VAL A 1 93 ? -2.277 -2.568 7.516 1.00 92.69 93 VAL A N 1
ATOM 730 C CA . VAL A 1 93 ? -1.224 -3.577 7.329 1.00 92.69 93 VAL A CA 1
ATOM 731 C C . VAL A 1 93 ? -0.048 -2.975 6.562 1.00 92.69 93 VAL A C 1
ATOM 733 O O . VAL A 1 93 ? -0.223 -2.344 5.515 1.00 92.69 93 VAL A O 1
ATOM 736 N N . SER A 1 94 ? 1.161 -3.157 7.094 1.00 87.56 94 SER A N 1
ATOM 737 C CA . SER A 1 94 ? 2.378 -2.595 6.514 1.00 87.56 94 SER A CA 1
ATOM 738 C C . SER A 1 94 ? 2.688 -3.194 5.133 1.00 87.56 94 SER A C 1
ATOM 740 O O . SER A 1 94 ? 2.355 -4.342 4.835 1.00 87.56 94 SER A O 1
ATOM 742 N N . THR A 1 95 ? 3.387 -2.439 4.280 1.00 82.94 95 THR A N 1
ATOM 743 C CA . THR A 1 95 ? 3.753 -2.897 2.926 1.00 82.94 95 THR A CA 1
ATOM 744 C C . THR A 1 95 ? 4.619 -4.158 2.918 1.00 82.94 95 THR A C 1
ATOM 746 O O . THR A 1 95 ? 4.526 -4.952 1.985 1.00 82.94 95 THR A O 1
ATOM 749 N N . VAL A 1 96 ? 5.438 -4.367 3.956 1.00 84.62 96 VAL A N 1
ATOM 750 C CA . VAL A 1 96 ? 6.313 -5.549 4.079 1.00 84.62 96 VAL A CA 1
ATOM 751 C C . VAL A 1 96 ? 5.559 -6.798 4.538 1.00 84.62 96 VAL A C 1
ATOM 753 O O . VAL A 1 96 ? 6.029 -7.913 4.310 1.00 84.62 96 VAL A O 1
ATOM 756 N N . ASP A 1 97 ? 4.393 -6.609 5.158 1.00 91.56 97 ASP A N 1
ATOM 757 C CA . ASP A 1 97 ? 3.539 -7.689 5.650 1.00 91.56 97 ASP A CA 1
ATOM 758 C C . ASP A 1 97 ? 2.456 -8.058 4.626 1.00 91.56 97 ASP A C 1
ATOM 760 O O . ASP A 1 97 ? 2.141 -9.237 4.491 1.00 91.56 97 ASP A O 1
ATOM 764 N N . LYS A 1 98 ? 1.936 -7.084 3.855 1.00 91.12 98 LYS A N 1
ATOM 765 C CA . LYS A 1 98 ? 0.788 -7.253 2.938 1.00 91.12 98 LYS A CA 1
ATOM 766 C C . LYS A 1 98 ? 0.920 -8.481 2.033 1.00 91.12 98 LYS A C 1
ATOM 768 O O . LYS A 1 98 ? -0.003 -9.282 1.963 1.00 91.12 98 LYS A O 1
ATOM 773 N N . LYS A 1 99 ? 2.057 -8.640 1.343 1.00 88.88 99 LYS A N 1
ATOM 774 C CA . LYS A 1 99 ? 2.242 -9.731 0.369 1.00 88.88 99 LYS A CA 1
ATOM 775 C C . LYS A 1 99 ? 2.178 -11.113 1.029 1.00 88.88 99 LYS A C 1
ATOM 777 O O . LYS A 1 99 ? 1.526 -12.004 0.501 1.00 88.88 99 LYS A O 1
ATOM 782 N N . GLU A 1 100 ? 2.855 -11.278 2.161 1.00 92.56 100 GLU A N 1
ATOM 783 C CA . GLU A 1 100 ? 2.917 -12.550 2.890 1.00 92.56 100 GLU A CA 1
ATOM 784 C C . GLU A 1 100 ? 1.581 -12.866 3.571 1.00 92.56 100 GLU A C 1
ATOM 786 O O . GLU A 1 100 ? 1.087 -13.984 3.458 1.00 92.56 100 GLU A O 1
ATOM 791 N N . LEU A 1 101 ? 0.946 -11.861 4.183 1.00 95.06 101 LEU A N 1
ATOM 792 C CA . LEU A 1 101 ? -0.367 -12.010 4.802 1.00 95.06 101 LEU A CA 1
ATOM 793 C C . LEU A 1 101 ? -1.431 -12.419 3.776 1.00 95.06 101 LEU A C 1
ATOM 795 O O . LEU A 1 101 ? -2.188 -13.353 4.017 1.00 95.06 101 LEU A O 1
ATOM 799 N N . VAL A 1 102 ? -1.481 -11.752 2.619 1.00 94.62 102 VAL A N 1
ATOM 800 C CA . VAL A 1 102 ? -2.450 -12.082 1.563 1.00 94.62 102 VAL A CA 1
ATOM 801 C C . VAL A 1 102 ? -2.199 -13.482 1.005 1.00 94.62 102 VAL A C 1
ATOM 803 O O . VAL A 1 102 ? -3.161 -14.226 0.843 1.00 94.62 102 VAL A O 1
ATOM 806 N N . ALA A 1 103 ? -0.940 -13.865 0.766 1.00 91.69 103 ALA A N 1
ATOM 807 C CA . ALA A 1 103 ? -0.597 -15.221 0.331 1.00 91.69 103 ALA A CA 1
ATOM 808 C C . ALA A 1 103 ? -1.089 -16.274 1.340 1.00 91.69 103 ALA A C 1
ATOM 810 O O . ALA A 1 103 ? -1.686 -17.279 0.962 1.00 91.69 103 ALA A O 1
ATOM 811 N N . PHE A 1 104 ? -0.917 -16.014 2.639 1.00 94.94 104 PHE A N 1
ATOM 812 C CA . PHE A 1 104 ? -1.405 -16.906 3.688 1.00 94.94 104 PHE A CA 1
ATOM 813 C C . PHE A 1 104 ? -2.934 -17.019 3.689 1.00 94.94 104 PHE A C 1
ATOM 815 O O . PHE A 1 104 ? -3.467 -18.125 3.753 1.00 94.94 104 PHE A O 1
ATOM 822 N N . LEU A 1 105 ? -3.650 -15.896 3.581 1.00 94.62 105 LEU A N 1
ATOM 823 C CA . LEU A 1 105 ? -5.117 -15.871 3.586 1.00 94.62 105 LEU A CA 1
ATOM 824 C C . LEU A 1 105 ? -5.738 -16.485 2.323 1.00 94.62 105 LEU A C 1
ATOM 826 O O . LEU A 1 105 ? -6.813 -17.068 2.415 1.00 94.62 105 LEU A O 1
ATOM 830 N N . LYS A 1 106 ? -5.066 -16.378 1.169 1.00 91.75 106 LYS A N 1
ATOM 831 C CA . LYS A 1 106 ? -5.467 -17.039 -0.086 1.00 91.75 106 LYS A CA 1
ATOM 832 C C . LYS A 1 106 ? -5.218 -18.549 -0.071 1.00 91.75 106 LYS A C 1
ATOM 834 O O . LYS A 1 106 ? -5.821 -19.263 -0.862 1.00 91.75 106 LYS A O 1
ATOM 839 N N . GLY A 1 107 ? -4.357 -19.027 0.828 1.00 89.81 107 GLY A N 1
ATOM 840 C CA . GLY A 1 107 ? -3.930 -20.424 0.866 1.00 89.81 107 GLY A CA 1
ATOM 841 C C . GLY A 1 107 ? -2.708 -20.730 -0.003 1.00 89.81 107 GLY A C 1
ATOM 842 O O . GLY A 1 107 ? -2.361 -21.894 -0.142 1.00 89.81 107 GLY A O 1
ATOM 843 N N . ASP A 1 108 ? -2.026 -19.711 -0.540 1.00 89.12 108 ASP A N 1
ATOM 844 C CA . ASP A 1 108 ? -0.780 -19.881 -1.305 1.00 89.12 108 ASP A CA 1
ATOM 845 C C . ASP A 1 108 ? 0.381 -20.346 -0.406 1.00 89.12 108 ASP A C 1
ATOM 847 O O . ASP A 1 108 ? 1.332 -20.972 -0.872 1.00 89.12 108 ASP A O 1
ATOM 851 N N . ILE A 1 109 ? 0.318 -20.005 0.887 1.00 89.44 109 ILE A N 1
ATOM 852 C CA . ILE A 1 109 ? 1.225 -20.496 1.930 1.00 89.44 109 ILE A CA 1
ATOM 853 C C . ILE A 1 109 ? 0.426 -20.981 3.146 1.00 89.44 109 ILE A C 1
ATOM 855 O O . ILE A 1 109 ? -0.630 -20.434 3.486 1.00 89.44 109 ILE A O 1
ATOM 859 N N . ASP A 1 110 ? 0.962 -21.984 3.838 1.00 86.00 110 ASP A N 1
ATOM 860 C CA . ASP A 1 110 ? 0.331 -22.580 5.025 1.00 86.00 110 ASP A CA 1
ATOM 861 C C . ASP A 1 110 ? 0.829 -22.006 6.350 1.00 86.00 110 ASP A C 1
ATOM 863 O O . ASP A 1 110 ? 0.180 -22.164 7.383 1.00 86.00 110 ASP A O 1
ATOM 867 N N . SER A 1 111 ? 1.971 -21.317 6.341 1.00 88.44 111 SER A N 1
ATOM 868 C CA . SER A 1 111 ? 2.555 -20.732 7.545 1.00 88.44 111 SER A CA 1
ATOM 869 C C . SER A 1 111 ? 3.338 -19.457 7.243 1.00 88.44 111 SER A C 1
ATOM 871 O O . SER A 1 111 ? 3.738 -19.202 6.107 1.00 88.44 111 SER A O 1
ATOM 873 N N . SER A 1 112 ? 3.551 -18.643 8.277 1.00 89.88 112 SER A N 1
ATOM 874 C CA . SER A 1 112 ? 4.373 -17.434 8.218 1.00 89.88 112 SER A CA 1
ATOM 875 C C . SER A 1 112 ? 5.169 -17.284 9.522 1.00 89.88 112 SER A C 1
ATOM 877 O O . SER A 1 112 ? 4.632 -17.566 10.597 1.00 89.88 112 SER A O 1
ATOM 879 N N . PRO A 1 113 ? 6.422 -16.782 9.470 1.00 89.94 113 PRO A N 1
ATOM 880 C CA . PRO A 1 113 ? 7.202 -16.455 10.665 1.00 89.94 113 PRO A CA 1
ATOM 881 C C . PRO A 1 113 ? 6.561 -15.385 11.553 1.00 89.94 113 PRO A C 1
ATOM 883 O O . PRO A 1 113 ? 6.988 -15.200 12.687 1.00 89.94 113 PRO A O 1
ATOM 886 N N . GLN A 1 114 ? 5.593 -14.635 11.023 1.00 92.00 114 GLN A N 1
ATOM 887 C CA . GLN A 1 114 ? 4.853 -13.611 11.756 1.00 92.00 114 GLN A CA 1
ATOM 888 C C . GLN A 1 114 ? 3.623 -14.162 12.477 1.00 92.00 114 GLN A C 1
ATOM 890 O O . GLN A 1 114 ? 3.004 -13.436 13.250 1.00 92.00 114 GLN A O 1
ATOM 895 N N . ILE A 1 115 ? 3.264 -15.427 12.249 1.00 92.56 115 ILE A N 1
ATOM 896 C CA . ILE A 1 115 ? 2.190 -16.091 12.984 1.00 92.56 115 ILE A CA 1
ATOM 897 C C . ILE A 1 115 ? 2.797 -16.684 14.248 1.00 92.56 115 ILE A C 1
ATOM 899 O O . ILE A 1 115 ? 3.390 -17.770 14.220 1.00 92.56 115 ILE A O 1
ATOM 903 N N . LEU A 1 116 ? 2.663 -15.939 15.340 1.00 87.94 116 LEU A N 1
ATOM 904 C CA . LEU A 1 116 ? 3.205 -16.304 16.642 1.00 87.94 116 LEU A CA 1
ATOM 905 C C . LEU A 1 116 ? 2.136 -17.006 17.478 1.00 87.94 116 LEU A C 1
ATOM 907 O O . LEU A 1 116 ? 0.976 -16.592 17.494 1.00 87.94 116 LEU A O 1
ATOM 911 N N . ASP A 1 117 ? 2.532 -18.075 18.159 1.00 82.69 117 ASP A N 1
ATOM 912 C CA . ASP A 1 117 ? 1.703 -18.726 19.171 1.00 82.69 117 ASP A CA 1
ATOM 913 C C . ASP A 1 117 ? 1.693 -17.936 20.495 1.00 82.69 117 ASP A C 1
ATOM 915 O O . ASP A 1 117 ? 2.369 -16.914 20.644 1.00 82.69 117 ASP A O 1
ATOM 919 N N . ALA A 1 118 ? 0.937 -18.423 21.484 1.00 73.38 118 ALA A N 1
ATOM 920 C CA . ALA A 1 118 ? 0.875 -17.826 22.821 1.00 73.38 118 ALA A CA 1
ATOM 921 C C . ALA A 1 118 ? 2.240 -17.756 23.536 1.00 73.38 118 ALA A C 1
ATOM 923 O O . ALA A 1 118 ? 2.418 -16.954 24.450 1.00 73.38 118 ALA A O 1
ATOM 924 N N . SER A 1 119 ? 3.219 -18.562 23.108 1.00 68.25 119 SER A N 1
ATOM 925 C CA . SER A 1 119 ? 4.592 -18.545 23.621 1.00 68.25 119 SER A CA 1
ATOM 926 C C . SER A 1 119 ? 5.514 -17.577 22.864 1.00 68.25 119 SER A C 1
ATOM 928 O O . SER A 1 119 ? 6.709 -17.500 23.158 1.00 68.25 119 SER A O 1
ATOM 930 N N . GLY A 1 120 ? 4.974 -16.823 21.897 1.00 69.81 120 GLY A N 1
ATOM 931 C CA . GLY A 1 120 ? 5.720 -15.899 21.043 1.00 69.81 120 GLY A CA 1
ATOM 932 C C . GLY A 1 120 ? 6.586 -16.607 20.000 1.00 69.81 120 GLY A C 1
ATOM 933 O O . GLY A 1 120 ? 7.452 -15.982 19.384 1.00 69.81 120 GLY A O 1
ATOM 934 N N . LYS A 1 121 ? 6.392 -17.914 19.807 1.00 73.12 121 LYS A N 1
ATOM 935 C CA . LYS A 1 121 ? 7.182 -18.719 18.882 1.00 73.12 121 LYS A CA 1
ATOM 936 C C . LYS A 1 121 ? 6.492 -18.765 17.520 1.00 73.12 121 LYS A C 1
ATOM 938 O O . LYS A 1 121 ? 5.267 -18.876 17.460 1.00 73.12 121 LYS A O 1
ATOM 943 N N . PRO A 1 122 ? 7.248 -18.703 16.409 1.00 78.38 122 PRO A N 1
ATOM 944 C CA . PRO A 1 122 ? 6.673 -18.937 15.096 1.00 78.38 122 PRO A CA 1
ATOM 945 C C . PRO A 1 122 ? 6.018 -20.316 15.044 1.00 78.38 122 PRO A C 1
ATOM 947 O O . PRO A 1 122 ? 6.658 -21.325 15.336 1.00 78.38 122 PRO A O 1
ATOM 950 N N . THR A 1 123 ? 4.758 -20.355 14.619 1.00 68.38 123 THR A N 1
ATOM 951 C CA . THR A 1 123 ? 3.999 -21.606 14.440 1.00 68.38 123 THR A CA 1
ATOM 952 C C . THR A 1 123 ? 4.582 -22.511 13.343 1.00 68.38 123 THR A C 1
ATOM 954 O O . THR A 1 123 ? 4.257 -23.695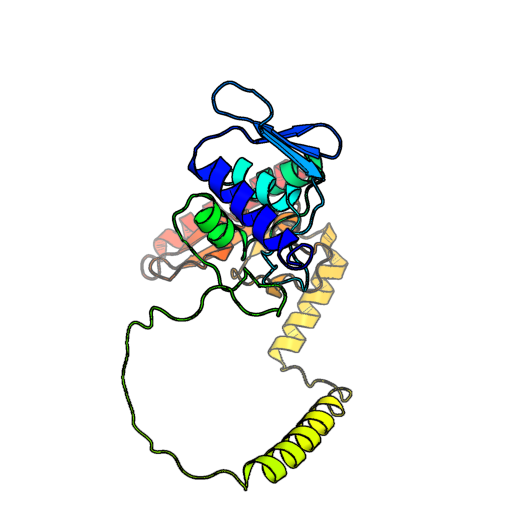 13.276 1.00 68.38 123 THR A O 1
ATOM 957 N N . ALA A 1 124 ? 5.494 -21.987 12.518 1.00 55.91 124 ALA A N 1
ATOM 958 C CA . ALA A 1 124 ? 6.297 -22.747 11.569 1.00 55.91 124 ALA A CA 1
ATOM 959 C C . ALA A 1 124 ? 7.492 -23.431 12.267 1.00 55.91 124 ALA A C 1
ATOM 961 O O . ALA A 1 124 ? 8.618 -22.926 12.266 1.00 55.91 124 ALA A O 1
ATOM 962 N N . ALA A 1 125 ? 7.265 -24.604 12.855 1.00 43.31 125 ALA A N 1
ATOM 963 C CA . ALA A 1 125 ? 8.350 -25.503 13.229 1.00 43.31 125 ALA A CA 1
ATOM 964 C C . ALA A 1 125 ? 8.804 -26.328 12.002 1.00 43.31 125 ALA A C 1
ATOM 966 O O . ALA A 1 125 ? 8.127 -27.262 11.594 1.00 43.31 125 ALA A O 1
ATOM 967 N N . SER A 1 126 ? 9.992 -26.000 11.472 1.00 44.84 126 SER A N 1
ATOM 968 C CA . SER A 1 126 ? 10.886 -26.843 10.639 1.00 44.84 126 SER A CA 1
ATOM 969 C C . SER A 1 126 ? 10.382 -27.416 9.295 1.00 44.84 126 SER A C 1
ATOM 971 O O . SER A 1 126 ? 9.685 -28.420 9.254 1.00 44.84 126 SER A O 1
ATOM 973 N N . GLY A 1 127 ? 10.921 -26.868 8.197 1.00 32.56 127 GLY A N 1
ATOM 974 C CA . GLY A 1 127 ? 10.859 -27.375 6.813 1.00 32.56 127 GLY A CA 1
ATOM 975 C C . GLY A 1 127 ? 10.672 -26.174 5.885 1.00 32.56 127 GLY A C 1
ATOM 976 O O . GLY A 1 127 ? 9.627 -25.554 5.916 1.00 32.56 127 GLY A O 1
ATOM 977 N N . GLU A 1 128 ? 11.666 -25.637 5.184 1.00 32.06 128 GLU A N 1
ATOM 978 C CA . GLU A 1 128 ? 12.511 -26.295 4.196 1.00 32.06 128 GLU A CA 1
ATOM 979 C C . GLU A 1 128 ? 13.751 -25.400 3.989 1.00 32.06 128 GLU A C 1
ATOM 981 O O . GLU A 1 128 ? 13.660 -24.232 3.610 1.00 32.06 128 GLU A O 1
ATOM 986 N N . LYS A 1 129 ? 14.933 -25.922 4.333 1.00 35.81 129 LYS A N 1
ATOM 987 C CA . LYS A 1 129 ? 16.216 -25.351 3.911 1.00 35.81 129 LYS A CA 1
ATOM 988 C C . LYS A 1 129 ? 16.486 -25.882 2.511 1.00 35.81 129 LYS A C 1
ATOM 990 O O . LYS A 1 129 ? 16.742 -27.078 2.396 1.00 35.81 129 LYS A O 1
ATOM 995 N N . ASP A 1 130 ? 16.580 -25.011 1.510 1.00 34.44 130 ASP A N 1
ATOM 996 C CA . ASP A 1 130 ? 17.229 -25.366 0.247 1.00 34.44 130 ASP A CA 1
ATOM 997 C C . ASP A 1 130 ? 18.480 -24.503 -0.020 1.00 34.44 130 ASP A C 1
ATOM 999 O O . ASP A 1 130 ? 18.409 -23.299 -0.251 1.00 34.44 130 ASP A O 1
ATOM 1003 N N . ARG A 1 131 ? 19.627 -25.197 0.107 1.00 32.19 131 ARG A N 1
ATOM 1004 C CA . ARG A 1 131 ? 20.968 -25.074 -0.526 1.00 32.19 131 ARG A CA 1
ATOM 1005 C C . ARG A 1 131 ? 21.643 -23.691 -0.569 1.00 32.19 131 ARG A C 1
ATOM 1007 O O . ARG A 1 131 ? 21.193 -22.776 -1.240 1.00 32.19 131 ARG A O 1
ATOM 1014 N N . LYS A 1 132 ? 22.851 -23.516 -0.001 1.00 28.03 132 LYS A N 1
ATOM 1015 C CA . LYS A 1 132 ? 24.132 -24.181 -0.377 1.00 28.03 132 LYS A CA 1
ATOM 1016 C C . LYS A 1 132 ? 25.256 -23.849 0.656 1.00 28.03 132 LYS A C 1
ATOM 1018 O O . LYS A 1 132 ? 25.069 -22.932 1.446 1.00 28.03 132 LYS A O 1
ATOM 1023 N N . PRO A 1 133 ? 26.475 -24.419 0.542 1.00 33.28 133 PRO A N 1
ATOM 1024 C CA . PRO A 1 133 ? 26.941 -25.725 1.003 1.00 33.28 133 PRO A CA 1
ATOM 1025 C C . PRO A 1 133 ? 27.750 -25.686 2.326 1.00 33.28 133 PRO A C 1
ATOM 1027 O O . PRO A 1 133 ? 28.167 -24.651 2.830 1.00 33.28 133 PRO A O 1
ATOM 1030 N N . THR A 1 134 ? 27.963 -26.888 2.852 1.00 29.55 134 THR A N 1
ATOM 1031 C CA . THR A 1 134 ? 28.590 -27.311 4.112 1.00 29.55 134 THR A CA 1
ATOM 1032 C C . THR A 1 134 ? 30.035 -26.867 4.373 1.00 29.55 134 THR A C 1
ATOM 1034 O O . THR A 1 134 ? 30.902 -27.085 3.530 1.00 29.55 134 THR A O 1
ATOM 1037 N N . THR A 1 135 ? 30.332 -26.526 5.631 1.00 27.34 135 THR A N 1
ATOM 1038 C CA . THR A 1 135 ? 31.580 -26.931 6.305 1.00 27.34 135 THR A CA 1
ATOM 1039 C C . THR A 1 135 ? 31.288 -27.386 7.739 1.00 27.34 135 THR A C 1
ATOM 1041 O O . THR A 1 135 ? 30.642 -26.698 8.525 1.00 27.34 135 THR A O 1
ATOM 1044 N N . LYS A 1 136 ? 31.736 -28.611 8.044 1.00 31.30 136 LYS A N 1
ATOM 1045 C CA . LYS A 1 136 ? 31.705 -29.281 9.354 1.00 31.30 136 LYS A CA 1
ATOM 1046 C C . LYS A 1 136 ? 32.359 -28.421 10.442 1.00 31.30 136 LYS A C 1
ATOM 1048 O O . LYS A 1 136 ? 33.465 -27.938 10.215 1.00 31.30 136 LYS A O 1
ATOM 1053 N N . LYS A 1 137 ? 31.807 -28.431 11.663 1.00 29.27 137 LYS A N 1
ATOM 1054 C CA . LYS A 1 137 ? 32.621 -28.688 12.866 1.00 29.27 137 LYS A CA 1
ATOM 1055 C C . LYS A 1 137 ? 31.794 -29.133 14.083 1.00 29.27 137 LYS A C 1
ATOM 1057 O O . LYS A 1 137 ? 30.903 -28.441 14.555 1.00 29.27 137 LYS A O 1
ATOM 1062 N N . THR A 1 138 ? 32.129 -30.357 14.472 1.00 28.41 138 THR A N 1
ATOM 1063 C CA . THR A 1 138 ? 32.148 -31.063 15.758 1.00 28.41 138 THR A CA 1
ATOM 1064 C C . THR A 1 138 ? 31.845 -30.267 17.039 1.00 28.41 138 THR A C 1
ATOM 1066 O O . THR A 1 138 ? 32.308 -29.145 17.215 1.00 28.41 138 THR A O 1
ATOM 1069 N N . ARG A 1 139 ? 31.092 -30.929 17.931 1.00 36.72 139 ARG A N 1
ATOM 1070 C CA . ARG A 1 139 ? 30.764 -30.582 19.326 1.00 36.72 139 ARG A CA 1
ATOM 1071 C C . ARG A 1 139 ? 31.968 -30.749 20.265 1.00 36.72 139 ARG A C 1
ATOM 1073 O O . ARG A 1 139 ? 32.700 -31.706 20.060 1.00 36.72 139 ARG A O 1
ATOM 1080 N N . GLU A 1 140 ? 32.076 -29.890 21.288 1.00 32.50 140 GLU A N 1
ATOM 1081 C CA . GLU A 1 140 ? 32.506 -30.136 22.695 1.00 32.50 140 GLU A CA 1
ATOM 1082 C C . GLU A 1 140 ? 32.802 -28.790 23.416 1.00 32.50 140 GLU A C 1
ATOM 1084 O O . GLU A 1 140 ? 32.971 -27.781 22.728 1.00 32.50 140 GLU A O 1
ATOM 1089 N N . PRO A 1 141 ? 32.901 -28.721 24.763 1.00 40.41 141 PRO A N 1
ATOM 1090 C CA . PRO A 1 141 ? 31.874 -28.993 25.764 1.00 40.41 141 PRO A CA 1
ATOM 1091 C C . PRO A 1 141 ? 31.525 -27.737 26.599 1.00 40.41 141 PRO A C 1
ATOM 1093 O O . PRO A 1 141 ? 32.147 -26.675 26.527 1.00 40.41 141 PRO A O 1
ATOM 1096 N N . GLU A 1 142 ? 30.454 -27.869 27.368 1.00 47.94 142 GLU A N 1
ATOM 1097 C CA . GLU A 1 142 ? 29.800 -26.844 28.171 1.00 47.94 142 GLU A CA 1
ATOM 1098 C C . GLU A 1 142 ? 30.571 -26.579 29.475 1.00 47.94 142 GLU A C 1
ATOM 1100 O O . GLU A 1 142 ? 30.436 -27.351 30.407 1.00 47.94 142 GLU A O 1
ATOM 1105 N N . ASP A 1 143 ? 31.364 -25.502 29.557 1.00 43.28 143 ASP A N 1
ATOM 1106 C CA . ASP A 1 143 ? 31.594 -24.783 30.835 1.00 43.28 143 ASP A CA 1
ATOM 1107 C C . ASP A 1 143 ? 32.269 -23.399 30.683 1.00 43.28 143 ASP A C 1
ATOM 1109 O O . ASP A 1 143 ? 32.132 -22.530 31.545 1.00 43.28 143 ASP A O 1
ATOM 1113 N N . ASP A 1 144 ? 32.852 -23.078 29.521 1.00 45.47 144 ASP A N 1
ATOM 1114 C CA . ASP A 1 144 ? 33.384 -21.727 29.231 1.00 45.47 144 ASP A CA 1
ATOM 1115 C C . ASP A 1 144 ? 32.306 -20.693 28.819 1.00 45.47 144 ASP A C 1
ATOM 1117 O O . ASP A 1 144 ? 32.519 -19.472 28.789 1.00 45.47 144 ASP A O 1
ATOM 1121 N N . ALA A 1 145 ? 31.084 -21.153 28.529 1.00 49.97 145 ALA A N 1
ATOM 1122 C CA . ALA A 1 145 ? 30.005 -20.319 27.991 1.00 49.97 145 ALA A CA 1
ATOM 1123 C C . ALA A 1 145 ? 29.433 -19.305 29.004 1.00 49.97 145 ALA A C 1
ATOM 1125 O O . ALA A 1 145 ? 28.859 -18.280 28.611 1.00 49.97 145 ALA A O 1
ATOM 1126 N N . ARG A 1 146 ? 29.597 -19.543 30.314 1.00 48.00 146 ARG A N 1
ATOM 1127 C CA . ARG A 1 146 ? 29.059 -18.660 31.365 1.00 48.00 146 ARG A CA 1
ATOM 1128 C C . ARG A 1 146 ? 29.970 -17.458 31.642 1.00 48.00 146 ARG A C 1
ATOM 1130 O O . ARG A 1 146 ? 29.463 -16.359 31.881 1.00 48.00 146 ARG A O 1
ATOM 1137 N N . ALA A 1 147 ? 31.289 -17.623 31.519 1.00 49.00 147 ALA A N 1
ATOM 1138 C CA . ALA A 1 147 ? 32.255 -16.528 31.628 1.00 49.00 147 ALA A CA 1
ATOM 1139 C C . ALA A 1 147 ? 32.229 -15.618 30.382 1.00 49.00 147 ALA A C 1
ATOM 1141 O O . ALA A 1 147 ? 32.258 -14.388 30.505 1.00 49.00 147 ALA A O 1
ATOM 1142 N N . ALA A 1 148 ? 32.047 -16.202 29.191 1.00 52.09 148 ALA A N 1
ATOM 1143 C CA . ALA A 1 148 ? 31.907 -15.461 27.936 1.00 52.09 148 ALA A CA 1
ATOM 1144 C C . ALA A 1 148 ? 30.611 -14.623 27.866 1.00 52.09 148 ALA A C 1
ATOM 1146 O O . ALA A 1 148 ? 30.639 -13.488 27.386 1.00 52.09 148 ALA A O 1
ATOM 1147 N N . LYS A 1 149 ? 29.483 -15.120 28.405 1.00 52.94 149 LYS A N 1
ATOM 1148 C CA . LYS A 1 149 ? 28.219 -14.355 28.487 1.00 52.94 149 LYS A CA 1
ATOM 1149 C C . LYS A 1 149 ? 28.307 -13.151 29.431 1.00 52.94 149 LYS A C 1
ATOM 1151 O O . LYS A 1 149 ? 27.738 -12.106 29.125 1.00 52.94 149 LYS A O 1
ATOM 1156 N N . LYS A 1 150 ? 29.047 -13.257 30.543 1.00 49.59 150 LYS A N 1
ATOM 1157 C CA . LYS A 1 150 ? 29.205 -12.153 31.509 1.00 49.59 150 LYS A CA 1
ATOM 1158 C C . LYS A 1 150 ? 30.142 -11.051 30.989 1.00 49.59 150 LYS A C 1
ATOM 1160 O O . LYS A 1 150 ? 29.896 -9.880 31.262 1.00 49.59 150 LYS A O 1
ATOM 1165 N N . ARG A 1 151 ? 31.147 -11.406 30.173 1.00 53.19 151 ARG A N 1
ATOM 1166 C CA . ARG A 1 151 ? 32.007 -10.445 29.453 1.00 53.19 151 ARG A CA 1
ATOM 1167 C C . ARG A 1 151 ? 31.298 -9.788 28.258 1.00 53.19 151 ARG A C 1
ATOM 1169 O O . ARG A 1 151 ? 31.421 -8.580 28.097 1.00 53.19 151 ARG A O 1
ATOM 1176 N N . LYS A 1 152 ? 30.469 -10.524 27.500 1.00 53.81 152 LYS A N 1
ATOM 1177 C CA . LYS A 1 152 ? 29.641 -9.946 26.418 1.00 53.81 152 LYS A CA 1
ATOM 1178 C C . LYS A 1 152 ? 28.605 -8.940 26.927 1.00 53.81 152 LYS A C 1
ATOM 1180 O O . LYS A 1 152 ? 28.477 -7.878 26.339 1.00 53.81 152 LYS A O 1
ATOM 1185 N N . LEU A 1 153 ? 27.932 -9.219 28.047 1.00 49.91 153 LEU A N 1
ATOM 1186 C CA . LEU A 1 153 ? 26.921 -8.309 28.606 1.00 49.91 153 LEU A CA 1
ATOM 1187 C C . LEU A 1 153 ? 27.533 -7.026 29.208 1.00 49.91 153 LEU A C 1
ATOM 1189 O O . LEU A 1 153 ? 26.886 -5.980 29.216 1.00 49.91 153 LEU A O 1
ATOM 1193 N N . ALA A 1 154 ? 28.781 -7.087 29.690 1.00 52.84 154 ALA A N 1
ATOM 1194 C CA . ALA A 1 154 ? 29.528 -5.908 30.135 1.00 52.84 154 ALA A CA 1
ATOM 1195 C C . ALA A 1 154 ? 29.984 -5.045 28.943 1.00 52.84 154 ALA A C 1
ATOM 1197 O O . ALA A 1 154 ? 29.789 -3.833 28.964 1.00 52.84 154 ALA A O 1
ATOM 1198 N N . GLN A 1 155 ? 30.470 -5.676 27.869 1.00 50.59 155 GLN A N 1
ATOM 1199 C CA . GLN A 1 155 ? 30.895 -4.997 26.640 1.00 50.59 155 GLN A CA 1
ATOM 1200 C C . GLN A 1 155 ? 29.709 -4.398 25.853 1.00 50.59 155 GLN A C 1
ATOM 1202 O O . GLN A 1 155 ? 29.835 -3.353 25.220 1.00 50.59 155 GLN A O 1
ATOM 1207 N N . GLU A 1 156 ? 28.524 -5.010 25.940 1.00 50.41 156 GLU A N 1
ATOM 1208 C CA . GLU A 1 156 ? 27.284 -4.518 25.325 1.00 50.41 156 GLU A CA 1
ATOM 1209 C C . GLU A 1 156 ? 26.656 -3.364 26.132 1.00 50.41 156 GLU A C 1
ATOM 1211 O O . GLU A 1 156 ? 26.184 -2.389 25.547 1.00 50.41 156 GLU A O 1
ATOM 1216 N N . LYS A 1 157 ? 26.749 -3.386 27.473 1.00 50.38 157 LYS A N 1
ATOM 1217 C CA . LYS A 1 157 ? 26.377 -2.237 28.324 1.00 50.38 157 LYS A CA 1
ATOM 1218 C C . LYS A 1 157 ? 27.335 -1.049 28.182 1.00 50.38 157 LYS A C 1
ATOM 1220 O O . LYS A 1 157 ? 26.882 0.090 28.266 1.00 50.38 157 LYS A O 1
ATOM 1225 N N . GLU A 1 158 ? 28.619 -1.287 27.928 1.00 48.19 158 GLU A N 1
ATOM 1226 C CA . GLU A 1 158 ? 29.603 -0.233 27.646 1.00 48.19 158 GLU A CA 1
ATOM 1227 C C . GLU A 1 158 ? 29.401 0.370 26.242 1.00 48.19 158 GLU A C 1
ATOM 1229 O O . GLU A 1 158 ? 29.339 1.593 26.102 1.00 48.19 158 GLU A O 1
ATOM 1234 N N . ASN A 1 159 ? 29.107 -0.457 25.229 1.00 41.53 159 ASN A N 1
ATOM 1235 C CA . ASN A 1 159 ? 28.705 0.014 23.895 1.00 41.53 159 ASN A CA 1
ATOM 1236 C C . ASN A 1 159 ? 27.384 0.806 23.892 1.00 41.53 159 ASN A C 1
ATOM 1238 O O . ASN A 1 159 ? 27.214 1.711 23.072 1.00 41.53 159 ASN A O 1
ATOM 1242 N N . HIS A 1 160 ? 26.452 0.504 24.801 1.00 45.31 160 HIS A N 1
ATOM 1243 C CA . HIS A 1 160 ? 25.230 1.294 24.978 1.00 45.31 160 HIS A CA 1
ATOM 1244 C C . HIS A 1 160 ? 25.451 2.593 25.768 1.00 45.31 160 HIS A C 1
ATOM 1246 O O . HIS A 1 160 ? 24.698 3.547 25.571 1.00 45.31 160 HIS A O 1
ATOM 1252 N N . ARG A 1 161 ? 26.486 2.677 26.615 1.00 44.59 161 ARG A N 1
ATOM 1253 C CA . ARG A 1 161 ? 26.801 3.890 27.390 1.00 44.59 161 ARG A CA 1
ATOM 1254 C C . ARG A 1 161 ? 27.669 4.890 26.613 1.00 44.59 161 ARG A C 1
ATOM 1256 O O . ARG A 1 161 ? 27.544 6.088 26.842 1.00 44.59 161 ARG A O 1
ATOM 1263 N N . HIS A 1 162 ? 28.453 4.435 25.632 1.00 42.34 162 HIS A N 1
ATOM 1264 C CA . HIS A 1 162 ? 29.292 5.291 24.774 1.00 42.34 162 HIS A CA 1
ATOM 1265 C C . HIS A 1 162 ? 28.609 5.845 23.507 1.00 42.34 162 HIS A C 1
ATOM 1267 O O . HIS A 1 162 ? 29.261 6.497 22.697 1.00 42.34 162 HIS A O 1
ATOM 1273 N N . LYS A 1 163 ? 27.291 5.671 23.335 1.00 42.44 163 LYS A N 1
ATOM 1274 C CA . LYS A 1 163 ? 26.508 6.334 22.266 1.00 42.44 163 LYS A CA 1
ATOM 1275 C C . LYS A 1 163 ? 25.747 7.582 22.731 1.00 42.44 163 LYS A C 1
ATOM 1277 O O . LYS A 1 163 ? 24.765 7.980 22.111 1.00 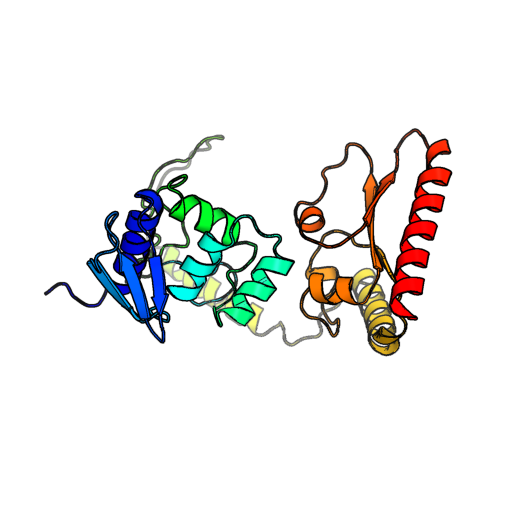42.44 163 LYS A O 1
ATOM 1282 N N . HIS A 1 164 ? 26.218 8.212 23.806 1.00 41.94 164 HIS A N 1
ATOM 1283 C CA . HIS A 1 164 ? 25.907 9.611 24.120 1.00 41.94 164 HIS A CA 1
ATOM 1284 C C . HIS A 1 164 ? 27.140 10.527 23.991 1.00 41.94 164 HIS A C 1
ATOM 1286 O O . HIS A 1 164 ? 27.196 11.588 24.601 1.00 41.94 164 HIS A O 1
ATOM 1292 N N . GLY A 1 165 ? 28.133 10.114 23.198 1.00 35.81 165 GLY A N 1
ATOM 1293 C CA . GLY A 1 165 ? 29.186 10.986 22.675 1.00 35.81 165 GLY A CA 1
ATOM 1294 C C . GLY A 1 165 ? 28.929 11.239 21.192 1.00 35.81 165 GLY A C 1
ATOM 1295 O O . GLY A 1 165 ? 28.504 10.322 20.488 1.00 35.81 165 GLY A O 1
ATOM 1296 N N . GLU A 1 166 ? 29.115 12.481 20.749 1.00 46.72 166 GLU A N 1
ATOM 1297 C CA . GLU A 1 166 ? 28.863 12.973 19.390 1.00 46.72 166 GLU A CA 1
ATOM 1298 C C . GLU A 1 166 ? 29.160 11.943 18.294 1.00 46.72 166 GLU A C 1
ATOM 1300 O O . GLU A 1 166 ? 30.281 11.474 18.102 1.00 46.72 166 GLU A O 1
ATOM 1305 N N . SER A 1 167 ? 28.119 11.596 17.538 1.00 44.09 167 SER A N 1
ATOM 1306 C CA . SER A 1 167 ? 28.259 10.773 16.347 1.00 44.09 167 SER A CA 1
ATOM 1307 C C . SER A 1 167 ? 29.009 11.596 15.297 1.00 44.09 167 SER A C 1
ATOM 1309 O O . SER A 1 167 ? 28.429 12.496 14.689 1.00 44.09 167 SER A O 1
ATOM 1311 N N . HIS A 1 168 ? 30.300 11.309 15.099 1.00 44.88 168 HIS A N 1
ATOM 1312 C CA . HIS A 1 168 ? 31.067 11.831 13.968 1.00 44.88 168 HIS A CA 1
ATOM 1313 C C . HIS A 1 168 ? 30.450 11.297 12.671 1.00 44.88 168 HIS A C 1
ATOM 1315 O O . HIS A 1 168 ? 30.763 10.201 12.211 1.00 44.88 168 HIS A O 1
ATOM 1321 N N . LYS A 1 169 ? 29.520 12.069 12.108 1.00 60.38 169 LYS A N 1
ATOM 1322 C CA . LYS A 1 169 ? 28.963 11.849 10.774 1.00 60.38 169 LYS A CA 1
ATOM 1323 C C . LYS A 1 169 ? 30.083 11.971 9.746 1.00 60.38 169 LYS A C 1
ATOM 1325 O O . LYS A 1 169 ? 30.933 12.859 9.853 1.00 60.38 169 LYS A O 1
ATOM 1330 N N . THR A 1 170 ? 30.083 11.108 8.735 1.00 70.06 170 THR A N 1
ATOM 1331 C CA . THR A 1 170 ? 31.040 11.244 7.632 1.00 70.06 170 THR A CA 1
ATOM 1332 C C . THR A 1 170 ? 30.817 12.573 6.892 1.00 70.06 170 THR A C 1
ATOM 1334 O O . THR A 1 170 ? 29.690 13.076 6.853 1.00 70.06 170 THR A O 1
ATOM 1337 N N . PRO A 1 171 ? 31.840 13.161 6.242 1.00 67.88 171 PRO A N 1
ATOM 1338 C CA . PRO A 1 171 ? 31.678 14.419 5.503 1.00 67.88 171 PRO A CA 1
ATOM 1339 C C . PRO A 1 171 ? 30.592 14.383 4.413 1.00 67.88 171 PRO A C 1
ATOM 1341 O O . PRO A 1 171 ? 30.059 15.428 4.042 1.00 67.88 171 PRO A O 1
ATOM 1344 N N . GLN A 1 172 ? 30.257 13.199 3.887 1.00 54.38 172 GLN A N 1
ATOM 1345 C CA . GLN A 1 172 ? 29.154 13.016 2.940 1.00 54.38 172 GLN A CA 1
ATOM 1346 C C . GLN A 1 172 ? 27.785 13.047 3.631 1.00 54.38 172 GLN A C 1
ATOM 1348 O O . GLN A 1 172 ? 26.884 13.719 3.136 1.00 54.38 172 GLN A O 1
ATOM 1353 N N . GLU A 1 173 ? 27.644 12.399 4.787 1.00 60.09 173 GLU A N 1
ATOM 1354 C CA . GLU A 1 173 ? 26.407 12.415 5.580 1.00 60.09 173 GLU A CA 1
ATOM 1355 C C . GLU A 1 173 ? 26.125 13.801 6.168 1.00 60.09 173 GLU A C 1
ATOM 1357 O O . GLU A 1 173 ? 24.985 14.251 6.147 1.00 60.09 173 GLU A O 1
ATOM 1362 N N . VAL A 1 174 ? 27.157 14.531 6.616 1.00 67.19 174 VAL A N 1
ATOM 1363 C CA . VAL A 1 174 ? 27.009 15.927 7.074 1.00 67.19 174 VAL A CA 1
ATOM 1364 C C . VAL A 1 174 ? 26.501 16.817 5.941 1.00 67.19 174 VAL A C 1
ATOM 1366 O O . VAL A 1 174 ? 25.545 17.565 6.131 1.00 67.19 174 VAL A O 1
ATOM 1369 N N . LYS A 1 175 ? 27.086 16.702 4.739 1.00 67.56 175 LYS A N 1
ATOM 1370 C CA . LYS A 1 175 ? 26.633 17.461 3.563 1.00 67.56 175 LYS A CA 1
ATOM 1371 C C . LYS A 1 175 ? 25.198 17.113 3.176 1.00 67.56 175 LYS A C 1
ATOM 1373 O O . LYS A 1 175 ? 24.432 18.015 2.846 1.00 67.56 175 LYS A O 1
ATOM 1378 N N . GLN A 1 176 ? 24.830 15.833 3.220 1.00 63.53 176 GLN A N 1
ATOM 1379 C CA . GLN A 1 176 ? 23.464 15.392 2.944 1.00 63.53 176 GLN A CA 1
ATOM 1380 C C . GLN A 1 176 ? 22.478 15.921 3.987 1.00 63.53 176 GLN A C 1
ATOM 1382 O O . GLN A 1 176 ? 21.440 16.450 3.604 1.00 63.53 176 GLN A O 1
ATOM 1387 N N . ASP A 1 177 ? 22.812 15.865 5.275 1.00 65.25 177 ASP A N 1
ATOM 1388 C CA . ASP A 1 177 ? 21.960 16.365 6.357 1.00 65.25 177 ASP A CA 1
ATOM 1389 C C . ASP A 1 177 ? 21.787 17.890 6.308 1.00 65.25 177 ASP A C 1
ATOM 1391 O O . ASP A 1 177 ? 20.683 18.398 6.510 1.00 65.25 177 ASP A O 1
ATOM 1395 N N . GLU A 1 178 ? 22.848 18.641 6.001 1.00 68.12 178 GLU A N 1
ATOM 1396 C CA . GLU A 1 178 ? 22.779 20.095 5.813 1.00 68.12 178 GLU A CA 1
ATOM 1397 C C . GLU A 1 178 ? 21.948 20.479 4.587 1.00 68.12 178 GLU A C 1
ATOM 1399 O O . GLU A 1 178 ? 21.123 21.397 4.658 1.00 68.12 178 GLU A O 1
ATOM 1404 N N . GLN A 1 179 ? 22.128 19.773 3.466 1.00 64.69 179 GLN A N 1
ATOM 1405 C CA . GLN A 1 179 ? 21.279 19.934 2.285 1.00 64.69 179 GLN A CA 1
ATOM 1406 C C . GLN A 1 179 ? 19.824 19.603 2.610 1.00 64.69 179 GLN A C 1
ATOM 1408 O O . GLN A 1 179 ? 18.927 20.355 2.225 1.00 64.69 179 GLN A O 1
ATOM 1413 N N . MET A 1 180 ? 19.587 18.529 3.364 1.00 63.09 180 MET A N 1
ATOM 1414 C CA . MET A 1 180 ? 18.246 18.108 3.736 1.00 63.09 180 MET A CA 1
ATOM 1415 C C . MET A 1 180 ? 17.576 19.137 4.642 1.00 63.09 180 MET A C 1
ATOM 1417 O O . MET A 1 180 ? 16.448 19.527 4.374 1.00 63.09 180 MET A O 1
ATOM 1421 N N . LYS A 1 181 ? 18.300 19.690 5.622 1.00 64.94 181 LYS A N 1
ATOM 1422 C CA . LYS A 1 181 ? 17.808 20.758 6.504 1.00 64.94 181 LYS A CA 1
ATOM 1423 C C . LYS A 1 181 ? 17.421 22.025 5.730 1.00 64.94 181 LYS A C 1
ATOM 1425 O O . LYS A 1 181 ? 16.392 22.627 6.027 1.00 64.94 181 LYS A O 1
ATOM 1430 N N . ARG A 1 182 ? 18.201 22.410 4.711 1.00 63.19 182 ARG A N 1
ATOM 1431 C CA . ARG A 1 182 ? 17.883 23.550 3.823 1.00 63.19 182 ARG A CA 1
ATOM 1432 C C . ARG A 1 182 ? 16.641 23.300 2.963 1.00 63.19 182 ARG A C 1
ATOM 1434 O O . ARG A 1 182 ? 15.888 24.233 2.697 1.00 63.19 182 ARG A O 1
ATOM 1441 N N . ILE A 1 183 ? 16.441 22.062 2.514 1.00 61.97 183 ILE A N 1
ATOM 1442 C CA . ILE A 1 183 ? 15.269 21.659 1.725 1.00 61.97 183 ILE A CA 1
ATOM 1443 C C . ILE A 1 183 ? 14.024 21.586 2.617 1.00 61.97 183 ILE A C 1
ATOM 1445 O O . ILE A 1 183 ? 12.981 22.091 2.216 1.00 61.97 183 ILE A O 1
ATOM 1449 N N . THR A 1 184 ? 14.145 21.038 3.831 1.00 60.09 184 THR A N 1
ATOM 1450 C CA . THR A 1 184 ? 13.068 20.943 4.829 1.00 60.09 184 THR A CA 1
ATOM 1451 C C . THR A 1 184 ? 12.505 22.317 5.195 1.00 60.09 184 THR A C 1
ATOM 1453 O O . THR A 1 184 ? 11.292 22.511 5.197 1.00 60.09 184 THR A O 1
ATOM 1456 N N . ASP A 1 185 ? 13.374 23.308 5.403 1.00 63.09 185 ASP A N 1
ATOM 1457 C CA . ASP A 1 185 ? 12.973 24.693 5.694 1.00 63.09 185 ASP A CA 1
ATOM 1458 C C . ASP A 1 185 ? 12.202 25.355 4.529 1.00 63.09 185 ASP A C 1
ATOM 1460 O O . ASP A 1 185 ? 11.331 26.203 4.724 1.00 63.09 185 ASP A O 1
ATOM 1464 N N . ARG A 1 186 ? 12.454 24.902 3.292 1.00 61.56 186 ARG A N 1
ATOM 1465 C CA . ARG A 1 186 ? 11.797 25.369 2.059 1.00 61.56 186 ARG A CA 1
ATOM 1466 C C . ARG A 1 186 ? 10.848 24.340 1.444 1.00 61.56 186 ARG A C 1
ATOM 1468 O O . ARG A 1 186 ? 10.531 24.438 0.260 1.00 61.56 186 ARG A O 1
ATOM 1475 N N . GLU A 1 187 ? 10.341 23.388 2.225 1.00 63.72 187 GLU A N 1
ATOM 1476 C CA . GLU A 1 187 ? 9.482 22.288 1.751 1.00 63.72 187 GLU A CA 1
ATOM 1477 C C . GLU A 1 187 ? 8.259 22.751 0.947 1.00 63.72 187 GLU A C 1
ATOM 1479 O O . GLU A 1 187 ? 7.779 22.031 0.075 1.00 63.72 187 GLU A O 1
ATOM 1484 N N . ARG A 1 188 ? 7.762 23.970 1.203 1.00 65.88 188 ARG A N 1
ATOM 1485 C CA . ARG A 1 188 ? 6.644 24.575 0.457 1.00 65.88 188 ARG A CA 1
ATOM 1486 C C . ARG A 1 188 ? 6.984 24.924 -0.997 1.00 65.88 188 ARG A C 1
ATOM 1488 O O . ARG A 1 188 ? 6.068 25.089 -1.792 1.00 65.88 188 ARG A O 1
ATOM 1495 N N . SER A 1 189 ? 8.264 25.045 -1.337 1.00 78.88 189 SER A N 1
ATOM 1496 C CA . SER A 1 189 ? 8.752 25.419 -2.672 1.00 78.88 189 SER A CA 1
ATOM 1497 C C . SER A 1 189 ? 9.321 24.232 -3.453 1.00 78.88 189 SER A C 1
ATOM 1499 O O . SER A 1 189 ? 9.813 24.405 -4.567 1.00 78.88 189 SER A O 1
ATOM 1501 N N . VAL A 1 190 ? 9.282 23.025 -2.882 1.00 85.44 190 VAL A N 1
ATOM 1502 C CA . VAL A 1 190 ? 9.772 21.817 -3.547 1.00 85.44 190 VAL A CA 1
ATOM 1503 C C . VAL A 1 190 ? 8.736 21.359 -4.571 1.00 85.44 190 VAL A C 1
ATOM 1505 O O . VAL A 1 190 ? 7.646 20.922 -4.216 1.00 85.44 190 VAL A O 1
ATOM 1508 N N . VAL A 1 191 ? 9.086 21.446 -5.855 1.00 87.19 191 VAL A N 1
ATOM 1509 C CA . VAL A 1 191 ? 8.200 21.066 -6.972 1.00 87.19 191 VAL A CA 1
ATOM 1510 C C . VAL A 1 191 ? 8.473 19.663 -7.513 1.00 87.19 191 VAL A C 1
ATOM 1512 O O . VAL A 1 191 ? 7.586 19.054 -8.105 1.00 87.19 191 VAL A O 1
ATOM 1515 N N . GLY A 1 192 ? 9.673 19.122 -7.283 1.00 90.69 192 GLY A N 1
ATOM 1516 C CA . GLY A 1 192 ? 10.046 17.773 -7.697 1.00 90.69 192 GLY A CA 1
ATOM 1517 C C . GLY A 1 192 ? 11.226 17.202 -6.913 1.00 90.69 192 GLY A C 1
ATOM 1518 O O . GLY A 1 192 ? 12.009 17.948 -6.328 1.00 90.69 192 GLY A O 1
ATOM 1519 N N . VAL A 1 193 ? 11.348 15.873 -6.899 1.00 90.81 193 VAL A N 1
ATOM 1520 C CA . VAL A 1 193 ? 12.430 15.139 -6.235 1.00 90.81 193 VAL A CA 1
ATOM 1521 C C . VAL A 1 193 ? 12.890 13.962 -7.098 1.00 90.81 193 VAL A C 1
ATOM 1523 O O . VAL A 1 193 ? 12.074 13.202 -7.623 1.00 90.81 193 VAL A O 1
ATOM 1526 N N . ILE A 1 194 ? 14.210 13.803 -7.232 1.00 92.81 194 ILE A N 1
ATOM 1527 C CA . ILE A 1 194 ? 14.813 12.617 -7.851 1.00 92.81 194 ILE A CA 1
ATOM 1528 C C . ILE A 1 194 ? 14.996 11.555 -6.768 1.00 92.81 194 ILE A C 1
ATOM 1530 O O . ILE A 1 194 ? 15.612 11.816 -5.734 1.00 92.81 194 ILE A O 1
ATOM 1534 N N . VAL A 1 195 ? 14.456 10.360 -6.990 1.00 91.88 195 VAL A N 1
ATOM 1535 C CA . VAL A 1 195 ? 14.371 9.310 -5.972 1.00 91.88 195 VAL A CA 1
ATOM 1536 C C . VAL A 1 195 ? 15.321 8.156 -6.259 1.00 91.88 195 VAL A C 1
ATOM 1538 O O . VAL A 1 195 ? 15.457 7.709 -7.397 1.00 91.88 195 VAL A O 1
ATOM 1541 N N . SER A 1 196 ? 15.947 7.636 -5.205 1.00 85.50 196 SER A N 1
ATOM 1542 C CA . SER A 1 196 ? 16.843 6.471 -5.266 1.00 85.50 196 SER A CA 1
ATOM 1543 C C . SER A 1 196 ? 16.128 5.132 -5.031 1.00 85.50 196 SER A C 1
ATOM 1545 O O . SER A 1 196 ? 16.691 4.068 -5.282 1.00 85.50 196 SER A O 1
ATOM 1547 N N . GLY A 1 197 ? 14.886 5.167 -4.537 1.00 83.50 197 GLY A N 1
ATOM 1548 C CA . GLY A 1 197 ? 14.145 3.975 -4.107 1.00 83.50 197 GLY A CA 1
ATOM 1549 C C . GLY A 1 197 ? 14.435 3.557 -2.667 1.00 83.50 197 GLY A C 1
ATOM 1550 O O . GLY A 1 197 ? 14.022 2.484 -2.250 1.00 83.50 197 GLY A O 1
ATOM 1551 N N . GLN A 1 198 ? 15.168 4.371 -1.907 1.00 82.56 198 GLN A N 1
ATOM 1552 C CA . GLN A 1 198 ? 15.437 4.119 -0.500 1.00 82.56 198 GLN A CA 1
ATOM 1553 C C . GLN A 1 198 ? 14.542 4.986 0.386 1.00 82.56 198 GLN A C 1
ATOM 1555 O O . GLN A 1 198 ? 14.668 6.209 0.389 1.00 82.56 198 GLN A O 1
ATOM 1560 N N . SER A 1 199 ? 13.660 4.363 1.170 1.00 79.12 199 SER A N 1
ATOM 1561 C CA . SER A 1 199 ? 12.731 5.079 2.060 1.00 79.12 199 SER A CA 1
ATOM 1562 C C . SER A 1 199 ? 13.421 6.044 3.046 1.00 79.12 199 SER A C 1
ATOM 1564 O O . SER A 1 199 ? 12.840 7.064 3.416 1.00 79.12 199 SER A O 1
ATOM 1566 N N . TRP A 1 200 ? 14.673 5.776 3.444 1.00 80.00 200 TRP A N 1
ATOM 1567 C CA . TRP A 1 200 ? 15.436 6.660 4.336 1.00 80.00 200 TRP A CA 1
ATOM 1568 C C . TRP A 1 200 ? 15.779 8.022 3.712 1.00 80.00 200 TRP A C 1
ATOM 1570 O O . TRP A 1 200 ? 16.031 8.959 4.465 1.00 80.00 200 TRP A O 1
ATOM 1580 N N . GLN A 1 201 ? 15.722 8.169 2.378 1.00 81.62 201 GLN A N 1
ATOM 1581 C CA . GLN A 1 201 ? 15.929 9.446 1.673 1.00 81.62 201 GLN A CA 1
ATOM 1582 C C . GLN A 1 201 ? 14.967 10.544 2.165 1.00 81.62 201 GLN A C 1
ATOM 1584 O O . GLN A 1 201 ? 15.279 11.730 2.086 1.00 81.62 201 GLN A O 1
ATOM 1589 N N . PHE A 1 202 ? 13.805 10.149 2.694 1.00 80.31 202 PHE A N 1
ATOM 1590 C CA . PHE A 1 202 ? 12.775 11.057 3.202 1.00 80.31 202 PHE A CA 1
ATOM 1591 C C . PHE A 1 202 ? 12.812 11.223 4.729 1.00 80.31 202 PHE A C 1
ATOM 1593 O O . PHE A 1 202 ? 11.899 11.798 5.322 1.00 80.31 202 PHE A O 1
ATOM 1600 N N . LYS A 1 203 ? 13.853 10.724 5.406 1.00 78.12 203 LYS A N 1
ATOM 1601 C CA . LYS A 1 203 ? 14.007 10.900 6.854 1.00 78.12 203 LYS A CA 1
ATOM 1602 C C . LYS A 1 203 ? 14.138 12.391 7.180 1.00 78.12 203 LYS A C 1
ATOM 1604 O O . LYS A 1 203 ? 14.992 13.078 6.635 1.00 78.12 203 LYS A O 1
ATOM 1609 N N . GLY A 1 204 ? 13.297 12.882 8.088 1.00 74.19 204 GLY A N 1
ATOM 1610 C CA . GLY A 1 204 ? 13.288 14.292 8.498 1.00 74.19 204 GLY A CA 1
ATOM 1611 C C . GLY A 1 204 ? 12.401 15.203 7.647 1.00 74.19 204 GLY A C 1
ATOM 1612 O O . GLY A 1 204 ? 12.221 16.358 8.017 1.00 74.19 204 GLY A O 1
ATOM 1613 N N . TRP A 1 205 ? 11.794 14.690 6.572 1.00 76.38 205 TRP A N 1
ATOM 1614 C CA . TRP A 1 205 ? 10.746 15.418 5.861 1.00 76.38 205 TRP A CA 1
ATOM 1615 C C . TRP A 1 205 ? 9.499 15.532 6.736 1.00 76.38 205 TRP A C 1
ATOM 1617 O O . TRP A 1 205 ? 9.187 14.635 7.528 1.00 76.38 205 TRP A O 1
ATOM 1627 N N . LYS A 1 206 ? 8.724 16.602 6.545 1.00 70.06 206 LYS A N 1
ATOM 1628 C CA . LYS A 1 206 ? 7.437 16.775 7.238 1.00 70.06 206 LYS A CA 1
ATOM 1629 C C . LYS A 1 206 ? 6.443 15.635 6.983 1.00 70.06 206 LYS A C 1
ATOM 1631 O O . LYS A 1 206 ? 5.583 15.375 7.827 1.00 70.06 206 LYS A O 1
ATOM 1636 N N . TRP A 1 207 ? 6.537 14.965 5.836 1.00 72.00 207 TRP A N 1
ATOM 1637 C CA . TRP A 1 207 ? 5.670 13.846 5.460 1.00 72.00 207 TRP A CA 1
ATOM 1638 C C . TRP A 1 207 ? 6.374 12.520 5.732 1.00 72.00 207 TRP A C 1
ATOM 1640 O O . TRP A 1 207 ? 7.428 12.239 5.169 1.00 72.00 207 TRP A O 1
ATOM 1650 N N . LYS A 1 208 ? 5.785 11.696 6.607 1.00 60.97 208 LYS A N 1
ATOM 1651 C CA . LYS A 1 208 ? 6.424 10.469 7.115 1.00 60.97 208 LYS A CA 1
ATOM 1652 C C . LYS A 1 208 ? 6.437 9.318 6.104 1.00 60.97 208 LYS A C 1
ATOM 1654 O O . LYS A 1 208 ? 7.161 8.348 6.309 1.00 60.97 208 LYS A O 1
ATOM 1659 N N . PHE A 1 209 ? 5.649 9.412 5.032 1.00 70.50 209 PHE A N 1
ATOM 1660 C CA . PHE A 1 209 ? 5.510 8.362 4.024 1.00 70.50 209 PHE A CA 1
ATOM 1661 C C . PHE A 1 209 ? 5.849 8.892 2.622 1.00 70.50 209 PHE A C 1
ATOM 1663 O O . PHE A 1 209 ? 5.311 9.934 2.244 1.00 70.50 209 PHE A O 1
ATOM 1670 N N . PRO A 1 210 ? 6.646 8.165 1.808 1.00 70.00 210 PRO A N 1
ATOM 1671 C CA . PRO A 1 210 ? 6.984 8.574 0.439 1.00 70.00 210 PRO A CA 1
ATOM 1672 C C . PRO A 1 210 ? 5.752 8.912 -0.414 1.00 70.00 210 PRO A C 1
ATOM 1674 O O . PRO A 1 210 ? 5.752 9.867 -1.177 1.00 70.00 210 PRO A O 1
ATOM 1677 N N . LEU A 1 211 ? 4.639 8.206 -0.213 1.00 69.81 211 LEU A N 1
ATOM 1678 C CA . LEU A 1 211 ? 3.382 8.485 -0.915 1.00 69.81 211 LEU A CA 1
ATOM 1679 C C . LEU A 1 211 ? 2.764 9.845 -0.564 1.00 69.81 211 LEU A C 1
ATOM 1681 O O . LEU A 1 211 ? 2.168 10.493 -1.420 1.00 69.81 211 LEU A O 1
ATOM 1685 N N . GLU A 1 212 ? 2.902 10.308 0.678 1.00 79.06 212 GLU A N 1
ATOM 1686 C CA . GLU A 1 212 ? 2.452 11.652 1.055 1.00 79.06 212 GLU A CA 1
ATOM 1687 C C . GLU A 1 212 ? 3.341 12.736 0.439 1.00 79.06 212 GLU A C 1
ATOM 1689 O O . GLU A 1 212 ? 2.838 13.806 0.090 1.00 79.06 212 GLU A O 1
ATOM 1694 N N . VAL A 1 213 ? 4.634 12.439 0.258 1.00 83.56 213 VAL A N 1
ATOM 1695 C CA . VAL A 1 213 ? 5.576 13.305 -0.460 1.00 83.56 213 VAL A CA 1
ATOM 1696 C C . VAL A 1 213 ? 5.135 13.445 -1.914 1.00 83.56 213 VAL A C 1
ATOM 1698 O O . VAL A 1 213 ? 4.946 14.567 -2.380 1.00 83.56 213 VAL A O 1
ATOM 1701 N N . PHE A 1 214 ? 4.879 12.336 -2.614 1.00 87.38 214 PHE A N 1
ATOM 1702 C CA . PHE A 1 214 ? 4.566 12.374 -4.048 1.00 87.38 214 PHE A CA 1
ATOM 1703 C C . PHE A 1 214 ? 3.181 12.939 -4.385 1.00 87.38 214 PHE A C 1
ATOM 1705 O O . PHE A 1 214 ? 2.965 13.452 -5.479 1.00 87.38 214 PHE A O 1
ATOM 1712 N N . LYS A 1 215 ? 2.266 13.000 -3.408 1.00 84.62 215 LYS A N 1
ATOM 1713 C CA . LYS A 1 215 ? 1.035 13.797 -3.542 1.00 84.62 215 LYS A CA 1
ATOM 1714 C C . LYS A 1 215 ? 1.300 15.293 -3.667 1.00 84.62 215 LYS A C 1
ATOM 1716 O O . LYS A 1 215 ? 0.435 16.014 -4.163 1.00 84.62 215 LYS A O 1
ATOM 1721 N N . LYS A 1 216 ? 2.428 15.790 -3.163 1.00 84.56 216 LYS A N 1
ATOM 1722 C CA . LYS A 1 216 ? 2.747 17.226 -3.100 1.00 84.56 216 LYS A CA 1
ATOM 1723 C C . LYS A 1 216 ? 3.914 17.616 -3.992 1.00 84.56 216 LYS A C 1
ATOM 1725 O O . LYS A 1 216 ? 3.942 18.741 -4.472 1.00 84.56 216 LYS A O 1
ATOM 1730 N N . VAL A 1 217 ? 4.821 16.681 -4.235 1.00 89.00 217 VAL A N 1
ATOM 1731 C CA . VAL A 1 217 ? 6.080 16.881 -4.943 1.00 89.00 217 VAL A CA 1
ATOM 1732 C C . VAL A 1 217 ? 6.161 15.904 -6.110 1.00 89.00 217 VAL A C 1
ATOM 1734 O O . VAL A 1 217 ? 5.909 14.718 -5.938 1.00 89.00 217 VAL A O 1
ATOM 1737 N N . CYS A 1 218 ? 6.566 16.368 -7.290 1.00 92.75 218 CYS A N 1
ATOM 1738 C CA . CYS A 1 218 ? 6.743 15.502 -8.452 1.00 92.75 218 CYS A CA 1
ATOM 1739 C C . CYS A 1 218 ? 7.895 14.504 -8.233 1.00 92.75 218 CYS A C 1
ATOM 1741 O O . CYS A 1 218 ? 9.064 14.889 -8.237 1.00 92.75 218 CYS A O 1
ATOM 1743 N N . GLY A 1 219 ? 7.597 13.216 -8.070 1.00 93.44 219 GLY A N 1
ATOM 1744 C CA . GLY A 1 219 ? 8.619 12.177 -7.938 1.00 93.44 219 GLY A CA 1
ATOM 1745 C C . GLY A 1 219 ? 9.146 11.681 -9.286 1.00 93.44 219 GLY A C 1
ATOM 1746 O O . GLY A 1 219 ? 8.365 11.362 -10.184 1.00 93.44 219 GLY A O 1
ATOM 1747 N N . VAL A 1 220 ? 10.469 11.575 -9.430 1.00 95.44 220 VAL A N 1
ATOM 1748 C CA . VAL A 1 220 ? 11.129 11.047 -10.635 1.00 95.44 220 VAL A CA 1
ATOM 1749 C C . VAL A 1 220 ? 12.219 10.050 -10.250 1.00 95.44 220 VAL A C 1
ATOM 1751 O O . VAL A 1 220 ? 13.098 10.367 -9.457 1.00 95.44 220 VAL A O 1
ATOM 1754 N N . HIS A 1 221 ? 12.211 8.855 -10.833 1.00 94.50 221 HIS A N 1
ATOM 1755 C CA . HIS A 1 221 ? 13.284 7.872 -10.694 1.00 94.50 221 HIS A CA 1
ATOM 1756 C C . HIS A 1 221 ? 14.053 7.741 -12.006 1.00 94.50 221 HIS A C 1
ATOM 1758 O O . HIS A 1 221 ? 13.452 7.497 -13.050 1.00 94.50 221 HIS A O 1
ATOM 1764 N N . ILE A 1 222 ? 15.378 7.866 -11.957 1.00 93.19 222 ILE A N 1
ATOM 1765 C CA . ILE A 1 222 ? 16.241 7.628 -13.117 1.00 93.19 222 ILE A CA 1
ATOM 1766 C C . ILE A 1 222 ? 16.663 6.162 -13.095 1.00 93.19 222 ILE A C 1
ATOM 1768 O O . ILE A 1 222 ? 17.295 5.705 -12.146 1.00 93.19 222 ILE A O 1
ATOM 1772 N N . TYR A 1 223 ? 16.303 5.437 -14.147 1.00 92.62 223 TYR A N 1
ATOM 1773 C CA . TYR A 1 223 ? 16.545 4.010 -14.287 1.00 92.62 223 TYR A CA 1
ATOM 1774 C C . TYR A 1 223 ? 17.512 3.747 -15.442 1.00 92.62 223 TYR A C 1
ATOM 1776 O O . TYR A 1 223 ? 17.207 4.056 -16.590 1.00 92.62 223 TYR A O 1
ATOM 1784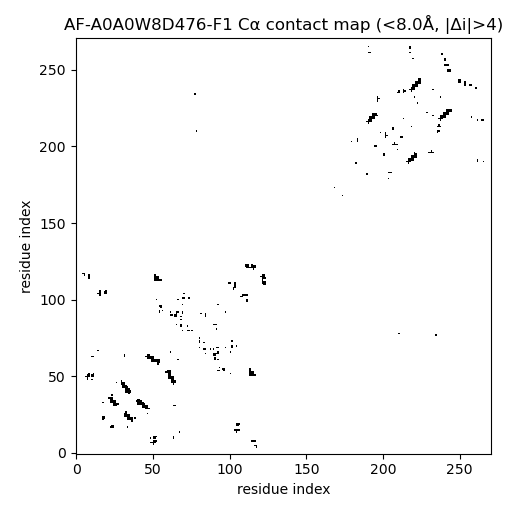 N N . ASN A 1 224 ? 18.657 3.129 -15.163 1.00 89.75 224 ASN A N 1
ATOM 1785 C CA . ASN A 1 224 ? 19.562 2.675 -16.217 1.00 89.75 224 ASN A CA 1
ATOM 1786 C C . ASN A 1 224 ? 19.056 1.351 -16.793 1.00 89.75 224 ASN A C 1
ATOM 1788 O O . ASN A 1 224 ? 18.888 0.374 -16.058 1.00 89.75 224 ASN A O 1
ATOM 1792 N N . GLN A 1 225 ? 18.832 1.307 -18.107 1.00 86.94 225 GLN A N 1
ATOM 1793 C CA . GLN A 1 225 ? 18.337 0.105 -18.772 1.00 86.94 225 GLN A CA 1
ATOM 1794 C C . GLN A 1 225 ? 19.256 -1.094 -18.489 1.00 86.94 225 GLN A C 1
ATOM 1796 O O . GLN A 1 225 ? 20.471 -1.001 -18.639 1.00 86.94 225 GLN A O 1
ATOM 1801 N N . GLY A 1 226 ? 18.666 -2.216 -18.070 1.00 82.75 226 GLY A N 1
ATOM 1802 C CA . GLY A 1 226 ? 19.395 -3.447 -17.743 1.00 82.75 226 GLY A CA 1
ATOM 1803 C C . GLY A 1 226 ? 19.848 -3.541 -16.283 1.00 82.75 226 GLY A C 1
ATOM 1804 O O . GLY A 1 226 ? 20.239 -4.615 -15.836 1.00 82.75 226 GLY A O 1
ATOM 1805 N N . SER A 1 227 ? 19.735 -2.460 -15.507 1.00 86.50 227 SER A N 1
ATOM 1806 C CA . SER A 1 227 ? 19.945 -2.508 -14.054 1.00 86.50 227 SER A CA 1
ATOM 1807 C C . SER A 1 227 ? 18.734 -3.124 -13.344 1.00 86.50 227 SER A C 1
ATOM 1809 O O . SER A 1 227 ? 17.622 -3.140 -13.882 1.00 86.50 227 SER A O 1
ATOM 1811 N N . GLN A 1 228 ? 18.913 -3.605 -12.110 1.00 84.62 228 GLN A N 1
ATOM 1812 C CA . GLN A 1 228 ? 17.781 -4.034 -11.286 1.00 84.62 228 GLN A CA 1
ATOM 1813 C C . GLN A 1 228 ? 16.991 -2.814 -10.801 1.00 84.62 228 GLN A C 1
ATOM 1815 O O . GLN A 1 228 ? 17.527 -1.948 -10.111 1.00 84.62 228 GLN A O 1
ATOM 1820 N N . LEU A 1 229 ? 15.705 -2.749 -11.156 1.00 85.06 229 LEU A N 1
ATOM 1821 C CA . LEU A 1 229 ? 14.808 -1.721 -10.639 1.00 85.06 229 LEU A CA 1
ATOM 1822 C C . LEU A 1 229 ? 14.438 -2.054 -9.192 1.00 85.06 229 LEU A C 1
ATOM 1824 O O . LEU A 1 229 ? 13.927 -3.141 -8.913 1.00 85.06 229 LEU A O 1
ATOM 1828 N N . ASN A 1 230 ? 14.650 -1.102 -8.287 1.00 83.94 230 ASN A N 1
ATOM 1829 C CA . ASN A 1 230 ? 14.296 -1.265 -6.884 1.00 83.94 230 ASN A CA 1
ATOM 1830 C C . ASN A 1 230 ? 12.777 -1.547 -6.737 1.00 83.94 230 ASN A C 1
ATOM 1832 O O . ASN A 1 230 ? 11.967 -0.757 -7.233 1.00 83.94 230 ASN A O 1
ATOM 1836 N N . PRO A 1 231 ? 12.362 -2.639 -6.062 1.00 85.06 231 PRO A N 1
ATOM 1837 C CA . PRO A 1 231 ? 10.950 -2.980 -5.880 1.00 85.06 231 PRO A CA 1
ATOM 1838 C C . PRO A 1 231 ? 10.113 -1.905 -5.172 1.00 85.06 231 PRO A C 1
ATOM 1840 O O . PRO A 1 231 ? 8.900 -1.867 -5.382 1.00 85.06 231 PRO A O 1
ATOM 1843 N N . GLU A 1 232 ? 10.723 -1.033 -4.359 1.00 83.12 232 GLU A N 1
ATOM 1844 C CA . GLU A 1 232 ? 10.024 0.095 -3.723 1.00 83.12 232 GLU A CA 1
ATOM 1845 C C . GLU A 1 232 ? 9.574 1.141 -4.752 1.00 83.12 232 GLU A C 1
ATOM 1847 O O . GLU A 1 232 ? 8.494 1.704 -4.607 1.00 83.12 232 GLU A O 1
ATOM 1852 N N . ILE A 1 233 ? 10.325 1.341 -5.844 1.00 88.31 233 ILE A N 1
ATOM 1853 C CA . ILE A 1 233 ? 9.973 2.308 -6.900 1.00 88.31 233 ILE A CA 1
ATOM 1854 C C . ILE A 1 233 ? 8.642 1.953 -7.561 1.00 88.31 233 ILE A C 1
ATOM 1856 O O . ILE A 1 233 ? 7.873 2.843 -7.900 1.00 88.31 233 ILE A O 1
ATOM 1860 N N . LYS A 1 234 ? 8.329 0.657 -7.687 1.00 83.88 234 LYS A N 1
ATOM 1861 C CA . LYS A 1 234 ? 7.037 0.196 -8.222 1.00 83.88 234 LYS A CA 1
ATOM 1862 C C . LYS A 1 234 ? 5.856 0.534 -7.308 1.00 83.88 234 LYS A C 1
ATOM 1864 O O . LYS A 1 234 ? 4.718 0.500 -7.755 1.00 83.88 234 LYS A O 1
ATOM 1869 N N . GLN A 1 235 ? 6.122 0.793 -6.030 1.00 85.19 235 GLN A N 1
ATOM 1870 C CA . GLN A 1 235 ? 5.105 1.107 -5.027 1.00 85.19 235 GLN A CA 1
ATOM 1871 C C . GLN A 1 235 ? 4.910 2.615 -4.862 1.00 85.19 235 GLN A C 1
ATOM 1873 O O . GLN A 1 235 ? 3.961 3.033 -4.204 1.00 85.19 235 GLN A O 1
ATOM 1878 N N . TRP A 1 236 ? 5.818 3.432 -5.397 1.00 87.19 236 TRP A N 1
ATOM 1879 C CA . TRP A 1 236 ? 5.785 4.880 -5.256 1.00 87.19 236 TRP A CA 1
ATOM 1880 C C . TRP A 1 236 ? 5.190 5.530 -6.503 1.00 87.19 236 TRP A C 1
ATOM 1882 O O . TRP A 1 236 ? 5.436 5.085 -7.621 1.00 87.19 236 TRP A O 1
ATOM 1892 N N . ASP A 1 237 ? 4.438 6.614 -6.312 1.00 88.94 237 ASP A N 1
ATOM 1893 C CA . ASP A 1 237 ? 3.912 7.435 -7.407 1.00 88.94 237 ASP A CA 1
ATOM 1894 C C . ASP A 1 237 ? 5.029 8.309 -7.999 1.00 88.94 237 ASP A C 1
ATOM 1896 O O . ASP A 1 237 ? 5.187 9.487 -7.674 1.00 88.94 237 ASP A O 1
ATOM 1900 N N . VAL A 1 238 ? 5.899 7.679 -8.790 1.00 91.94 238 VAL A N 1
ATOM 1901 C CA . VAL A 1 238 ? 7.083 8.312 -9.374 1.00 91.94 238 VAL A CA 1
ATOM 1902 C C . VAL A 1 238 ? 7.190 7.994 -10.856 1.00 91.94 238 VAL A C 1
ATOM 1904 O O . VAL A 1 238 ? 7.000 6.860 -11.299 1.00 91.94 238 VAL A O 1
ATOM 1907 N N . LYS A 1 239 ? 7.572 8.993 -11.651 1.00 94.12 239 LYS A N 1
ATOM 1908 C CA . LYS A 1 239 ? 7.887 8.778 -13.062 1.00 94.12 239 LYS A CA 1
ATOM 1909 C C . LYS A 1 239 ? 9.230 8.072 -13.177 1.00 94.12 239 LYS A C 1
ATOM 1911 O O . LYS A 1 239 ? 10.260 8.648 -12.836 1.00 94.12 239 LYS A O 1
ATOM 1916 N N . VAL A 1 240 ? 9.236 6.860 -13.724 1.00 94.19 240 VAL A N 1
ATOM 1917 C CA . VAL A 1 240 ? 10.478 6.180 -14.104 1.00 94.19 240 VAL A CA 1
ATOM 1918 C C . VAL A 1 240 ? 10.939 6.700 -15.466 1.00 94.19 240 VAL A C 1
ATOM 1920 O O . VAL A 1 240 ? 10.228 6.576 -16.465 1.00 94.19 240 VAL A O 1
ATOM 1923 N N . LEU A 1 241 ? 12.125 7.301 -15.503 1.00 94.00 241 LEU A N 1
ATOM 1924 C CA . LEU A 1 241 ? 12.806 7.740 -16.714 1.00 94.00 241 LEU A CA 1
ATOM 1925 C C . LEU A 1 241 ? 13.945 6.780 -17.016 1.00 94.00 241 LEU A C 1
ATOM 1927 O O . LEU A 1 241 ? 14.923 6.707 -16.275 1.00 94.00 241 LEU A O 1
ATOM 1931 N N . MET A 1 242 ? 13.803 6.040 -18.109 1.00 92.31 242 MET A N 1
ATOM 1932 C CA . MET A 1 242 ? 14.824 5.105 -18.552 1.00 92.31 242 MET A CA 1
ATOM 1933 C C . MET A 1 242 ? 15.934 5.841 -19.307 1.00 92.31 242 MET A C 1
ATOM 1935 O O . MET A 1 242 ? 15.660 6.550 -20.274 1.00 92.31 242 MET A O 1
ATOM 1939 N N . ILE A 1 243 ? 17.179 5.627 -18.894 1.00 93.81 243 ILE A N 1
ATOM 1940 C CA . ILE A 1 243 ? 18.388 6.066 -19.588 1.00 93.81 243 ILE A CA 1
ATOM 1941 C C . ILE A 1 243 ? 19.067 4.839 -20.186 1.00 93.81 243 ILE A C 1
ATOM 1943 O O . ILE A 1 243 ? 19.235 3.810 -19.526 1.00 93.81 243 ILE A O 1
ATOM 1947 N N . HIS A 1 244 ? 19.444 4.942 -21.456 1.00 90.94 244 HIS A N 1
ATOM 1948 C CA . HIS A 1 244 ? 20.232 3.911 -22.112 1.00 90.94 244 HIS A CA 1
ATOM 1949 C C . HIS A 1 244 ? 21.721 4.130 -21.814 1.00 90.94 244 HIS A C 1
ATOM 1951 O O . HIS A 1 244 ? 22.217 5.216 -22.115 1.00 90.94 244 HIS A O 1
ATOM 1957 N N . PRO A 1 245 ? 22.449 3.116 -21.313 1.00 89.56 245 PRO A N 1
ATOM 1958 C CA . PRO A 1 245 ? 23.883 3.237 -21.039 1.00 89.56 245 PRO A CA 1
ATOM 1959 C C . PRO A 1 245 ? 24.680 3.639 -22.289 1.00 89.56 245 PRO A C 1
ATOM 1961 O O . PRO A 1 245 ? 25.475 4.575 -22.251 1.00 89.56 245 PRO A O 1
ATOM 1964 N N . ASP A 1 246 ? 24.382 2.987 -23.418 1.00 92.38 246 ASP A N 1
ATOM 1965 C CA . ASP A 1 246 ? 25.176 3.113 -24.649 1.00 92.38 246 ASP A CA 1
ATOM 1966 C C . ASP A 1 246 ? 24.538 4.041 -25.693 1.00 92.38 246 ASP A C 1
ATOM 1968 O O . ASP A 1 246 ? 25.193 4.519 -26.618 1.00 92.38 246 ASP A O 1
ATOM 1972 N N . LYS A 1 247 ? 23.239 4.337 -25.563 1.00 91.88 247 LYS A N 1
ATOM 1973 C CA . LYS A 1 247 ? 22.480 5.130 -26.548 1.00 91.88 247 LYS A CA 1
ATOM 1974 C C . LYS A 1 247 ? 22.254 6.561 -26.063 1.00 91.88 247 LYS A C 1
ATOM 1976 O O . LYS A 1 247 ? 21.119 7.012 -25.948 1.00 91.88 247 LYS A O 1
ATOM 1981 N N . ARG A 1 248 ? 23.344 7.302 -25.844 1.00 91.75 248 ARG A N 1
ATOM 1982 C CA . ARG A 1 248 ? 23.332 8.688 -25.318 1.00 91.75 248 ARG A CA 1
ATOM 1983 C C . ARG A 1 248 ? 22.555 9.689 -26.180 1.00 91.75 248 ARG A C 1
ATOM 1985 O O . ARG A 1 248 ? 22.038 10.682 -25.682 1.00 91.75 248 ARG A O 1
ATOM 1992 N N . HIS A 1 249 ? 22.391 9.412 -27.474 1.00 91.62 249 HIS A N 1
ATOM 1993 C CA . HIS A 1 249 ? 21.535 10.215 -28.355 1.00 91.62 249 HIS A CA 1
ATOM 1994 C C . HIS A 1 249 ? 20.045 10.179 -27.954 1.00 91.62 249 HIS A C 1
ATOM 1996 O O . HIS A 1 249 ? 19.284 11.040 -28.400 1.00 91.62 249 HIS A O 1
ATOM 2002 N N . LEU A 1 250 ? 19.626 9.211 -27.126 1.00 91.19 250 LEU A N 1
ATOM 2003 C CA . LEU A 1 250 ? 18.279 9.111 -26.556 1.00 91.19 250 LEU A CA 1
ATOM 2004 C C . LEU A 1 250 ? 18.110 9.928 -25.267 1.00 91.19 250 LEU A C 1
ATOM 2006 O O . LEU A 1 250 ? 16.974 10.160 -24.859 1.00 91.19 250 LEU A O 1
ATOM 2010 N N . ASP A 1 251 ? 19.186 10.452 -24.668 1.00 91.88 251 ASP A N 1
ATOM 2011 C CA . ASP A 1 251 ? 19.107 11.286 -23.458 1.00 91.88 251 ASP A CA 1
ATOM 2012 C C . ASP A 1 251 ? 18.221 12.517 -23.689 1.00 91.88 251 ASP A C 1
ATOM 2014 O O . ASP A 1 251 ? 17.447 12.907 -22.817 1.00 91.88 251 ASP A O 1
ATOM 2018 N N . LYS A 1 252 ? 18.252 13.089 -24.902 1.00 92.62 252 LYS A N 1
ATOM 2019 C CA . LYS A 1 252 ? 17.376 14.209 -25.288 1.00 92.62 252 LYS A CA 1
ATOM 2020 C C . LYS A 1 252 ? 15.886 13.855 -25.203 1.00 92.62 252 LYS A C 1
ATOM 2022 O O . LYS A 1 252 ? 15.062 14.723 -24.926 1.00 92.62 252 LYS A O 1
ATOM 2027 N N . VAL A 1 253 ? 15.536 12.585 -25.423 1.00 92.25 253 VAL A N 1
ATOM 2028 C CA . VAL A 1 253 ? 14.161 12.080 -25.299 1.00 92.25 253 VAL A CA 1
ATOM 2029 C C . VAL A 1 253 ? 13.783 11.979 -23.823 1.00 92.25 253 VAL A C 1
ATOM 2031 O O . VAL A 1 253 ? 12.735 12.490 -23.432 1.00 92.25 253 VAL A O 1
ATOM 2034 N N . ALA A 1 254 ? 14.658 11.406 -22.992 1.00 92.00 254 ALA A N 1
ATOM 2035 C CA . ALA A 1 254 ? 14.445 11.312 -21.548 1.00 92.00 254 ALA A CA 1
ATOM 2036 C C . ALA A 1 254 ? 14.356 12.697 -20.880 1.00 92.00 254 ALA A C 1
ATOM 2038 O O . ALA A 1 254 ? 13.480 12.923 -20.048 1.00 92.00 254 ALA A O 1
ATOM 2039 N N . ALA A 1 255 ? 15.196 13.651 -21.292 1.00 94.00 255 ALA A N 1
ATOM 2040 C CA . ALA A 1 255 ? 15.159 15.031 -20.815 1.00 94.00 255 ALA A CA 1
ATOM 2041 C C . ALA A 1 255 ? 13.859 15.748 -21.216 1.00 94.00 255 ALA A C 1
ATOM 2043 O O . ALA A 1 255 ? 13.244 16.426 -20.394 1.00 94.00 255 ALA A O 1
ATOM 2044 N N . LYS A 1 256 ? 13.396 15.573 -22.462 1.00 93.88 256 LYS A N 1
ATOM 2045 C CA . LYS A 1 256 ? 12.103 16.118 -22.904 1.00 93.88 256 LYS A CA 1
ATOM 2046 C C . LYS A 1 256 ? 10.949 15.549 -22.075 1.00 93.88 256 LYS A C 1
ATOM 2048 O O . LYS A 1 256 ? 10.062 16.294 -21.666 1.00 93.88 256 LYS A O 1
ATOM 2053 N N . GLU A 1 257 ? 10.977 14.247 -21.806 1.00 94.81 257 GLU A N 1
ATOM 2054 C CA . GLU A 1 257 ? 9.960 13.570 -21.003 1.00 94.81 257 GLU A CA 1
ATOM 2055 C C . GLU A 1 257 ? 9.985 14.013 -19.532 1.00 94.81 257 GLU A C 1
ATOM 2057 O O . GLU A 1 257 ? 8.923 14.224 -18.945 1.00 94.81 257 GLU A O 1
ATOM 2062 N N . PHE A 1 258 ? 11.174 14.232 -18.960 1.00 96.06 258 PHE A N 1
ATOM 2063 C CA . PHE A 1 258 ? 11.344 14.815 -17.627 1.00 96.06 258 PHE A CA 1
ATOM 2064 C C . PHE A 1 258 ? 10.630 16.164 -17.508 1.00 96.06 258 PHE A C 1
ATOM 2066 O O . PHE A 1 258 ? 9.760 16.331 -16.652 1.00 96.06 258 PHE A O 1
ATOM 2073 N N . TRP A 1 259 ? 10.962 17.112 -18.391 1.00 94.88 259 TRP A N 1
ATOM 2074 C CA . TRP A 1 259 ? 10.394 18.460 -18.348 1.00 94.88 259 TRP A CA 1
ATOM 2075 C C . TRP A 1 259 ? 8.888 18.454 -18.588 1.00 94.88 259 TRP A C 1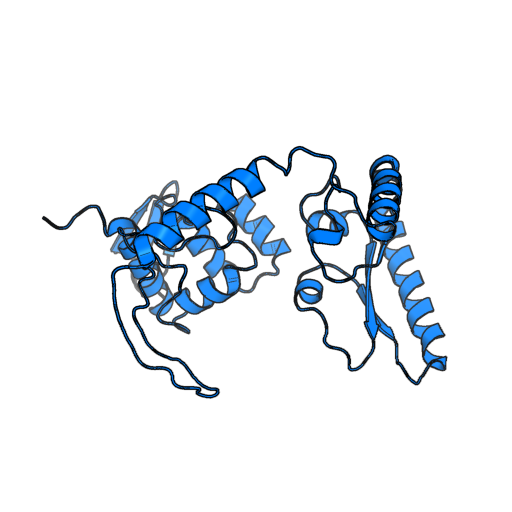
ATOM 2077 O O . TRP A 1 259 ? 8.150 19.129 -17.873 1.00 94.88 259 TRP A O 1
ATOM 2087 N N . ARG A 1 260 ? 8.416 17.648 -19.547 1.00 95.31 260 ARG A N 1
ATOM 2088 C CA . ARG A 1 260 ? 6.984 17.480 -19.816 1.00 95.31 260 ARG A CA 1
ATOM 2089 C C . ARG A 1 260 ? 6.234 17.026 -18.565 1.00 95.31 260 ARG A C 1
ATOM 2091 O O . ARG A 1 260 ? 5.186 17.585 -18.251 1.00 95.31 260 ARG A O 1
ATOM 2098 N N . TYR A 1 261 ? 6.765 16.026 -17.863 1.00 94.88 261 TYR A N 1
ATOM 2099 C CA . TYR A 1 261 ? 6.134 15.475 -16.669 1.00 94.88 261 TYR A CA 1
ATOM 2100 C C . TYR A 1 261 ? 6.147 16.470 -15.501 1.00 94.88 261 TYR A C 1
ATOM 2102 O O . TYR A 1 261 ? 5.103 16.729 -14.902 1.00 94.88 261 TYR A O 1
ATOM 2110 N N . LEU A 1 262 ? 7.299 17.091 -15.232 1.00 94.38 262 LEU A N 1
ATOM 2111 C CA . LEU A 1 262 ? 7.443 18.075 -14.161 1.00 94.38 262 LEU A CA 1
ATOM 2112 C C . LEU A 1 262 ? 6.519 19.282 -14.368 1.00 94.38 262 LEU A C 1
ATOM 2114 O O . LEU A 1 262 ? 5.821 19.692 -13.444 1.00 94.38 262 LEU A O 1
ATOM 2118 N N . PHE A 1 263 ? 6.465 19.836 -15.581 1.00 93.88 263 PHE A N 1
ATOM 2119 C CA . PHE A 1 263 ? 5.597 20.979 -15.866 1.00 93.88 263 PHE A CA 1
ATOM 2120 C C . PHE A 1 263 ? 4.114 20.624 -15.826 1.00 93.88 263 PHE A C 1
ATOM 2122 O O . PHE A 1 263 ? 3.324 21.430 -15.339 1.00 93.88 263 PHE A O 1
ATOM 2129 N N . ALA A 1 264 ? 3.725 19.430 -16.281 1.00 92.88 264 ALA A N 1
ATOM 2130 C CA . ALA A 1 264 ? 2.348 18.965 -16.142 1.00 92.88 264 ALA A CA 1
ATOM 2131 C C . ALA A 1 264 ? 1.935 18.885 -14.662 1.00 92.88 264 ALA A C 1
ATOM 2133 O O . ALA A 1 264 ? 0.859 19.362 -14.301 1.00 92.88 264 ALA A O 1
ATOM 2134 N N . PHE A 1 265 ? 2.817 18.364 -13.803 1.00 92.06 265 PHE A N 1
ATOM 2135 C CA . PHE A 1 265 ? 2.587 18.320 -12.361 1.00 92.06 265 PHE A CA 1
ATOM 2136 C C . PHE A 1 265 ? 2.468 19.724 -11.755 1.00 92.06 265 PHE A C 1
ATOM 2138 O O . PHE A 1 265 ? 1.505 20.007 -11.045 1.00 92.06 265 PHE A O 1
ATOM 2145 N N . ILE A 1 266 ? 3.407 20.626 -12.067 1.00 91.19 266 ILE A N 1
ATOM 2146 C CA . ILE A 1 266 ? 3.383 22.013 -11.574 1.00 91.19 266 ILE A CA 1
ATOM 2147 C C . ILE A 1 266 ? 2.095 22.717 -12.009 1.00 91.19 266 ILE A C 1
ATOM 2149 O O . ILE A 1 266 ? 1.435 23.340 -11.183 1.00 91.19 266 ILE A O 1
ATOM 2153 N N . LYS A 1 267 ? 1.696 22.577 -13.278 1.00 90.00 267 LYS A N 1
ATOM 2154 C CA . LYS A 1 267 ? 0.467 23.181 -13.803 1.00 90.00 267 LYS A CA 1
ATOM 2155 C C . LYS A 1 267 ? -0.770 22.687 -13.052 1.00 90.00 267 LYS A C 1
ATOM 2157 O O . LYS A 1 267 ? -1.595 23.505 -12.672 1.00 90.00 267 LYS A O 1
ATOM 2162 N N . HIS A 1 268 ? -0.869 21.383 -12.794 1.00 87.44 268 HIS A N 1
ATOM 2163 C CA . HIS A 1 268 ? -1.968 20.811 -12.011 1.00 87.44 268 HIS A CA 1
ATOM 2164 C C . HIS A 1 268 ? -1.990 21.336 -10.565 1.00 87.44 268 HIS A C 1
ATOM 2166 O O . HIS A 1 268 ? -3.048 21.418 -9.954 1.00 87.44 268 HIS A O 1
ATOM 2172 N N . LYS A 1 269 ? -0.836 21.657 -9.971 1.00 80.44 269 LYS A N 1
ATOM 2173 C CA . LYS A 1 269 ? -0.756 22.163 -8.590 1.00 80.44 269 LYS A CA 1
ATOM 2174 C C . LYS A 1 269 ? -1.025 23.661 -8.443 1.00 80.44 269 LYS A C 1
ATOM 2176 O O . LYS A 1 269 ? -1.198 24.111 -7.315 1.00 80.44 269 LYS A O 1
ATOM 2181 N N . LEU A 1 270 ? -1.018 24.410 -9.544 1.00 73.19 270 LEU A N 1
ATOM 2182 C CA . LEU A 1 270 ? -1.282 25.852 -9.570 1.00 73.19 270 LEU A CA 1
ATOM 2183 C C . LEU A 1 270 ? -2.750 26.204 -9.871 1.00 73.19 270 LEU A C 1
ATOM 2185 O O . LEU A 1 270 ? -3.096 27.380 -9.802 1.00 73.19 270 LEU A O 1
ATOM 2189 N N . GLN A 1 271 ? -3.577 25.217 -10.230 1.00 53.88 271 GLN A N 1
ATOM 2190 C CA . GLN A 1 271 ? -5.027 25.352 -10.423 1.00 53.88 271 GLN A CA 1
ATOM 2191 C C . GLN A 1 271 ? -5.770 25.038 -9.126 1.00 53.88 271 GLN A C 1
ATOM 2193 O O . GLN A 1 271 ? -6.790 25.715 -8.882 1.00 53.88 271 GLN A O 1
#

pLDDT: mean 77.75, std 19.34, range [27.34, 97.12]

InterPro domains:
  IPR007852 Cdc73/Parafibromin [PTHR12466] (190-269)
  IPR031336 Cell division control protein 73, C-terminal [PF05179] (147-262)
  IPR038103 Cell division control protein 73, C-terminal domain superfamily [G3DSA:3.40.50.11990] (135-270)

Secondary structure (DSSP, 8-state):
---STTHHHHHHHHHHHHHHTT--EEEETTEEEEE-TTS-EEEEEETTPEEEEEPSSSSSEEEHHHHHHHHHTTTS-HHHHHHHHHHTT-----HHHHHHHHHHHHTS-S--TTBB-TTS-BS--S---------------TTTHHHHHHHHHHHHHHHHHGGGS-----HHHHHHHHHHHHHHHTGGG--EEE--S-GGGGTTSSSSSHHHHHTTSEEEEEEETTSPPPTTGGGS-EEEEEE-SS-GGGHHHHHHHHHHHHHHHHHHH--

Radius of gyration: 25.13 Å; Cα contacts (8 Å, |Δi|>4): 297; chains: 1; bounding box: 60×57×60 Å

Sequence (271 aa):
MAGKEDAPLEALRMLRAHLIAGKPVEVEGEDLFFRDASGSELRRLPKHTPTAYHSKKLDKSYDLLAVHTCFKHADLSFSDYVLKCREDKAAMVSTVDKKELVAFLKGDIDSSPQILDASGKPTAASGEKDRKPTTKKTREPEDDARAAKKRKLAQEKENHRHKHGESHKTPQEVKQDEQMKRITDRERSVVGVIVSGQSWQFKGWKWKFPLEVFKKVCGVHIYNQGSQLNPEIKQWDVKVLMIHPDKRHLDKVAAKEFWRYLFAFIKHKLQ

Organism: Phytophthora nicotianae (NCBI:txid4792)

Solvent-accessible surface area (backbone atoms only — not comparable to full-atom values): 16243 Å² total; per-residue (Å²): 142,85,88,68,69,58,52,24,46,50,53,45,52,52,53,28,53,34,53,57,68,70,28,53,74,46,81,55,94,68,30,32,38,38,28,42,92,85,67,50,80,75,46,75,45,57,26,78,42,55,27,23,46,42,46,93,86,46,104,47,56,42,26,46,37,18,54,48,53,49,52,80,38,57,89,46,55,72,70,56,33,53,53,48,26,63,73,71,69,29,60,80,71,50,82,87,43,45,64,59,53,42,34,40,37,64,59,80,35,95,71,45,80,41,32,31,44,82,85,70,43,46,70,62,76,85,87,83,90,80,86,85,86,90,80,90,81,85,89,83,80,96,70,65,67,64,63,53,51,57,51,50,55,50,56,50,53,48,59,64,63,61,69,82,52,86,79,83,64,53,78,65,55,48,52,49,51,53,52,46,52,58,46,53,79,42,52,92,74,47,64,60,46,83,50,91,52,55,77,70,80,48,66,85,44,96,49,92,43,73,61,61,42,37,76,69,21,43,35,32,28,80,39,56,66,91,56,87,76,55,74,54,45,80,76,42,72,44,50,75,39,67,41,51,86,85,48,61,85,50,49,65,54,43,52,52,52,48,52,54,51,52,50,53,51,52,55,65,72,75,109

Foldseek 3Di:
DDDDQCVQACLLVVLLVCLQVVFDWDDDDQWIFTAGPVRHTPDIDGQQQFHLFAAPVDRGGAGNVQLVLLQVCVVPQLVVSVVSCVVSVGDHRDPVCSVVSNCCSNVVDVFDQRRAGSVRGGPDDDDDDDDDDDDDDDDDDPDCVVVVVVVVVVVVVVVVVVVVPDDPDDPVRVVLVVVVVVCQVVVVVAAADEDPLDLCSCPPHPDNGLQVSVVRHAAEYEAEPPDDDRPSVVSHPYHYQYDYPPPVVCVVVSVVVVVVSSVVSVVVVVD

Nearest PDB structures (foldseek):
  7xse-assembly1_x  TM=8.933E-01  e=1.488E-06  Komagataella phaffii
  5yde-assembly1_A  TM=8.377E-01  e=3.070E-07  Homo sapiens
  4dm4-assembly2_B  TM=9.342E-01  e=3.837E-06  Saccharomyces cerevisiae S288C
  5ydf-assembly2_B  TM=8.333E-01  e=4.796E-05  Homo sapiens
  4jem-assembly1_A  TM=6.054E-01  e=7.779E+00  Streptomyces rimofaciens